Protein AF-A0AAP2UKA2-F1 (afdb_monomer)

Structure (mmCIF, N/CA/C/O backbone):
data_AF-A0AAP2UKA2-F1
#
_entry.id   AF-A0AAP2UKA2-F1
#
loop_
_atom_site.group_PDB
_atom_site.id
_atom_site.type_symbol
_atom_site.label_atom_id
_atom_site.label_alt_id
_atom_site.label_comp_id
_atom_site.label_asym_id
_atom_site.label_entity_id
_atom_site.label_seq_id
_atom_site.pdbx_PDB_ins_code
_atom_site.Cartn_x
_atom_site.Cartn_y
_atom_site.Cartn_z
_atom_site.occupancy
_atom_site.B_iso_or_equiv
_atom_site.auth_seq_id
_atom_site.auth_comp_id
_atom_site.auth_asym_id
_atom_site.auth_atom_id
_atom_site.pdbx_PDB_model_num
ATOM 1 N N . MET A 1 1 ? -12.004 6.095 23.814 1.00 49.28 1 MET A N 1
ATOM 2 C CA . MET A 1 1 ? -10.571 6.409 23.937 1.00 49.28 1 MET A CA 1
ATOM 3 C C . MET A 1 1 ? -10.307 7.521 22.943 1.00 49.28 1 MET A C 1
ATOM 5 O O . MET A 1 1 ? -11.013 7.551 21.939 1.00 49.28 1 MET A O 1
ATOM 9 N N . GLY A 1 2 ? -9.492 8.499 23.323 1.00 71.62 2 GLY A N 1
ATOM 10 C CA . GLY A 1 2 ? -9.291 9.741 22.571 1.00 71.62 2 GLY A CA 1
ATOM 11 C C . GLY A 1 2 ? -7.861 9.815 22.059 1.00 71.62 2 GLY A C 1
ATOM 12 O O . GLY A 1 2 ? -7.006 9.072 22.543 1.00 71.62 2 GLY A O 1
ATOM 13 N N . LEU A 1 3 ? -7.634 10.695 21.088 1.00 85.88 3 LEU A N 1
ATOM 14 C CA . LEU A 1 3 ? -6.323 10.900 20.476 1.00 85.88 3 LEU A CA 1
ATOM 15 C C . LEU A 1 3 ? -5.248 11.197 21.531 1.00 85.88 3 LEU A C 1
ATOM 17 O O . LEU A 1 3 ? -5.533 11.842 22.547 1.00 85.88 3 LEU A O 1
ATOM 21 N N . ASN A 1 4 ? -4.008 10.757 21.289 1.00 88.31 4 ASN A N 1
ATOM 22 C CA . ASN A 1 4 ? -2.883 11.212 22.109 1.00 88.31 4 ASN A CA 1
ATOM 23 C C . ASN A 1 4 ? -2.710 12.744 21.979 1.00 88.31 4 ASN A C 1
ATOM 25 O O . ASN A 1 4 ? -3.239 13.374 21.060 1.00 88.31 4 ASN A O 1
ATOM 29 N N . GLN A 1 5 ? -2.009 13.361 22.934 1.00 90.81 5 GLN A N 1
ATOM 30 C CA . GLN A 1 5 ? -1.923 14.821 22.983 1.00 90.81 5 GLN A CA 1
ATOM 31 C C . GLN A 1 5 ? -1.209 15.412 21.759 1.00 90.81 5 GLN A C 1
ATOM 33 O O . GLN A 1 5 ? -1.690 16.396 21.212 1.00 90.81 5 GLN A O 1
ATOM 38 N N . GLU A 1 6 ? -0.124 14.792 21.297 1.00 92.94 6 GLU A N 1
ATOM 39 C CA . GLU A 1 6 ? 0.662 15.288 20.159 1.00 92.94 6 GLU A CA 1
ATOM 40 C C . GLU A 1 6 ? -0.140 15.257 18.847 1.00 92.94 6 GLU A C 1
ATOM 42 O O . GLU A 1 6 ? -0.265 16.280 18.178 1.00 92.94 6 GLU A O 1
ATOM 47 N N . SER A 1 7 ? -0.797 14.136 18.529 1.00 93.19 7 SER A N 1
ATOM 48 C CA . SER A 1 7 ? -1.669 14.030 17.352 1.00 93.19 7 SER A CA 1
ATOM 49 C C . SER A 1 7 ? -2.884 14.938 17.438 1.00 93.19 7 SER A C 1
ATOM 51 O O . SER A 1 7 ? -3.323 15.488 16.430 1.00 93.19 7 SER A O 1
ATOM 53 N N . ARG A 1 8 ? -3.420 15.161 18.639 1.00 92.25 8 ARG A N 1
ATOM 54 C CA . ARG A 1 8 ? -4.484 16.144 18.830 1.00 92.25 8 ARG A CA 1
ATOM 55 C C . ARG A 1 8 ? -4.002 17.570 18.548 1.00 92.25 8 ARG A C 1
ATOM 57 O O . ARG A 1 8 ? -4.717 18.315 17.885 1.00 92.25 8 ARG A O 1
ATOM 64 N N . GLU A 1 9 ? -2.825 17.950 19.035 1.00 93.00 9 GLU A N 1
ATOM 65 C CA . GLU A 1 9 ? -2.248 19.280 18.812 1.00 93.00 9 GLU A CA 1
ATOM 66 C C . GLU A 1 9 ? -1.943 19.532 17.325 1.00 93.00 9 GLU A C 1
ATOM 68 O O . GLU A 1 9 ? -2.225 20.627 16.829 1.00 93.00 9 GLU A O 1
ATOM 73 N N . GLU A 1 10 ? -1.449 18.522 16.596 1.00 94.06 10 GLU A N 1
ATOM 74 C CA . GLU A 1 10 ? -1.266 18.585 15.137 1.00 94.06 10 GLU A CA 1
ATOM 75 C C . GLU A 1 10 ? -2.596 18.845 14.414 1.00 94.06 10 GLU A C 1
ATOM 77 O O . GLU A 1 10 ? -2.696 19.775 13.611 1.00 94.06 10 GLU A O 1
ATOM 82 N N . LEU A 1 11 ? -3.649 18.087 14.739 1.00 92.75 11 LEU A N 1
ATOM 83 C CA . LEU A 1 11 ? -4.967 18.287 14.130 1.00 92.75 11 LEU A CA 1
ATOM 84 C C . LEU A 1 11 ? -5.565 19.652 14.468 1.00 92.75 11 LEU A C 1
ATOM 86 O O . LEU A 1 11 ? -6.100 20.323 13.590 1.00 92.75 11 LEU A O 1
ATOM 90 N N . GLU A 1 12 ? -5.470 20.089 15.725 1.00 92.31 12 GLU A N 1
ATOM 91 C CA . GLU A 1 12 ? -5.945 21.412 16.142 1.00 92.31 12 GLU A CA 1
ATOM 92 C C . GLU A 1 12 ? -5.184 22.535 15.417 1.00 92.31 12 GLU A C 1
ATOM 94 O O . GLU A 1 12 ? -5.764 23.578 15.109 1.00 92.31 12 GLU A O 1
ATOM 99 N N . TYR A 1 13 ? -3.897 22.342 15.109 1.00 92.56 13 TYR A N 1
ATOM 100 C CA . TYR A 1 13 ? -3.147 23.256 14.254 1.00 92.56 13 TYR A CA 1
ATOM 101 C C . TYR A 1 13 ? -3.700 23.289 12.826 1.00 92.56 13 TYR A C 1
ATOM 103 O O . TYR A 1 13 ? -4.086 24.367 12.371 1.00 92.56 13 TYR A O 1
ATOM 111 N N . LEU A 1 14 ? -3.829 22.136 12.168 1.00 92.19 14 LEU A N 1
ATOM 112 C CA . LEU A 1 14 ? -4.355 22.047 10.802 1.00 92.19 14 LEU A CA 1
ATOM 113 C C . LEU A 1 14 ? -5.772 22.620 10.686 1.00 92.19 14 LEU A C 1
ATOM 115 O O . LEU A 1 14 ? -6.074 23.365 9.761 1.00 92.19 14 LEU A O 1
ATOM 119 N N . PHE A 1 15 ? -6.636 22.347 11.662 1.00 92.12 15 PHE A N 1
ATOM 120 C CA . PHE A 1 15 ? -8.017 22.825 11.649 1.00 92.12 15 PHE A CA 1
ATOM 121 C C . PHE A 1 15 ? -8.092 24.348 11.777 1.00 92.12 15 PHE A C 1
ATOM 123 O O . PHE A 1 15 ? -8.944 24.969 11.144 1.00 92.12 15 PHE A O 1
ATOM 130 N N . ARG A 1 16 ? -7.189 24.966 12.552 1.00 92.44 16 ARG A N 1
ATOM 131 C CA . ARG A 1 16 ? -7.070 26.432 12.600 1.00 92.44 16 ARG A CA 1
ATOM 132 C C . ARG A 1 16 ? -6.600 27.002 11.267 1.00 92.44 16 ARG A C 1
ATOM 134 O O . ARG A 1 16 ? -7.162 28.000 10.831 1.00 92.44 16 ARG A O 1
ATOM 141 N N . GLU A 1 17 ? -5.606 26.381 10.634 1.00 91.75 17 GLU A N 1
ATOM 142 C CA . GLU A 1 17 ? -5.106 26.797 9.315 1.00 91.75 17 GLU A CA 1
ATOM 143 C C . GLU A 1 17 ? -6.191 26.682 8.232 1.00 91.75 17 GLU A C 1
ATOM 145 O O . GLU A 1 17 ? -6.280 27.528 7.346 1.00 91.75 17 GLU A O 1
ATOM 150 N N . TRP A 1 18 ? -7.057 25.669 8.319 1.00 91.44 18 TRP A N 1
ATOM 151 C CA . TRP A 1 18 ? -8.164 25.458 7.379 1.00 91.44 18 TRP A CA 1
ATOM 152 C C . TRP A 1 18 ? -9.453 26.204 7.745 1.00 91.44 18 TRP A C 1
ATOM 154 O O . TRP A 1 18 ? -10.468 26.007 7.079 1.00 91.44 18 TRP A O 1
ATOM 164 N N . GLU A 1 19 ? -9.441 27.025 8.802 1.00 90.69 19 GLU A N 1
ATOM 165 C CA . GLU A 1 19 ? -10.627 27.714 9.339 1.00 90.69 19 GLU A CA 1
ATOM 166 C C . GLU A 1 19 ? -11.815 26.755 9.588 1.00 90.69 19 GLU A C 1
ATOM 168 O O . GLU A 1 19 ? -12.985 27.103 9.418 1.00 90.69 19 GLU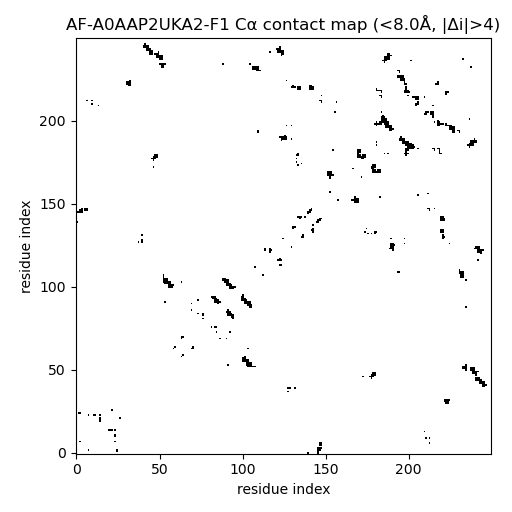 A O 1
ATOM 173 N N . MET A 1 20 ? -11.515 25.515 9.983 1.00 88.19 20 MET A N 1
ATOM 174 C CA . MET A 1 20 ? -12.499 24.454 10.146 1.00 88.19 20 MET A CA 1
ATOM 175 C C . MET A 1 20 ? -12.989 24.369 11.594 1.00 88.19 20 MET A C 1
ATOM 177 O O . MET A 1 20 ? -12.268 23.962 12.503 1.00 88.19 20 MET A O 1
ATOM 181 N N . GLU A 1 21 ? -14.266 24.683 11.805 1.00 83.75 21 GLU A N 1
ATOM 182 C CA . GLU A 1 21 ? -14.941 24.559 13.102 1.00 83.75 21 GLU A CA 1
ATOM 183 C C . GLU A 1 21 ? -15.536 23.151 13.289 1.00 83.75 21 GLU A C 1
ATOM 185 O O . GLU A 1 21 ? -16.754 22.967 13.335 1.00 83.75 21 GLU A O 1
ATOM 190 N N . ARG A 1 22 ? -14.675 22.131 13.362 1.00 83.56 22 ARG A N 1
ATOM 191 C CA . ARG A 1 22 ? -15.076 20.728 13.566 1.00 83.56 22 ARG A CA 1
ATOM 192 C C . ARG A 1 22 ? -14.282 20.084 14.699 1.00 83.56 22 ARG A C 1
ATOM 194 O O . ARG A 1 22 ? -13.151 20.474 14.962 1.00 83.56 22 ARG A O 1
ATOM 201 N N . ASP A 1 23 ? -14.870 19.093 15.365 1.00 86.44 23 ASP A N 1
ATOM 202 C CA . ASP A 1 23 ? -14.165 18.269 16.350 1.00 86.44 23 ASP A CA 1
ATOM 203 C C . ASP A 1 23 ? -13.195 17.301 15.639 1.00 86.44 23 ASP A C 1
ATOM 205 O O . ASP A 1 23 ? -13.647 16.493 14.817 1.00 86.44 23 ASP A O 1
ATOM 209 N N . PRO A 1 24 ? -11.878 17.338 15.931 1.00 86.06 24 PRO A N 1
ATOM 210 C CA . PRO A 1 24 ? -10.920 16.402 15.351 1.00 86.06 24 PRO A CA 1
ATOM 211 C C . PRO A 1 24 ? -11.311 14.935 15.549 1.00 86.06 24 PRO A C 1
ATOM 213 O O . PRO A 1 24 ? -11.174 14.133 14.627 1.00 86.06 24 PRO A O 1
ATOM 216 N N . GLU A 1 25 ? -11.870 14.573 16.707 1.00 87.00 25 GLU A N 1
ATOM 217 C CA . GLU A 1 25 ? -12.281 13.189 16.968 1.00 87.00 25 GLU A CA 1
ATOM 218 C C . GLU A 1 25 ? -13.469 12.746 16.099 1.00 87.00 25 GLU A C 1
ATOM 220 O O . GLU A 1 25 ? -13.596 11.560 15.778 1.00 87.00 25 GLU A O 1
ATOM 225 N N . GLU A 1 26 ? -14.344 13.675 15.702 1.00 88.94 26 GLU A N 1
ATOM 226 C CA . GLU A 1 26 ? -15.450 13.396 14.784 1.00 88.94 26 GLU A CA 1
ATOM 227 C C . GLU A 1 26 ? -14.927 13.085 13.380 1.00 88.94 26 GLU A C 1
ATOM 229 O O . GLU A 1 26 ? -15.326 12.073 12.804 1.00 88.94 26 GLU A O 1
ATOM 234 N N . MET A 1 27 ? -13.982 13.885 12.873 1.00 89.56 27 MET A N 1
ATOM 235 C CA . MET A 1 27 ? -13.342 13.636 11.577 1.00 89.56 27 MET A CA 1
ATOM 236 C C . MET A 1 27 ? -12.662 12.263 11.547 1.00 89.56 27 MET A C 1
ATOM 238 O O . MET A 1 27 ? -12.891 11.482 10.627 1.00 89.56 27 MET A O 1
ATOM 242 N N . ILE A 1 28 ? -11.880 11.927 12.579 1.00 92.25 28 ILE A N 1
ATOM 243 C CA . ILE A 1 28 ? -11.224 10.615 12.647 1.00 92.25 28 ILE A CA 1
ATOM 244 C C . ILE A 1 28 ? -12.261 9.496 12.667 1.00 92.25 28 ILE A C 1
ATOM 246 O O . ILE A 1 28 ? -12.151 8.540 11.905 1.00 92.25 28 ILE A O 1
ATOM 250 N N . ARG A 1 29 ? -13.325 9.623 13.465 1.00 91.50 29 ARG A N 1
ATOM 251 C CA . ARG A 1 29 ? -14.401 8.624 13.504 1.00 91.50 29 ARG A CA 1
ATOM 252 C C . ARG A 1 29 ? -15.083 8.438 12.147 1.00 91.50 29 ARG A C 1
ATOM 254 O O . ARG A 1 29 ? -15.459 7.315 11.818 1.00 91.50 29 ARG A O 1
ATOM 261 N N . GLU A 1 30 ? -15.260 9.506 11.373 1.00 92.44 30 GLU A N 1
ATOM 262 C CA . GLU A 1 30 ? -15.813 9.436 10.018 1.00 92.44 30 GLU A CA 1
ATOM 263 C C . GLU A 1 30 ? -14.883 8.705 9.042 1.00 92.44 30 GLU A C 1
ATOM 265 O O . GLU A 1 30 ? -15.388 8.033 8.142 1.00 92.44 30 GLU A O 1
ATOM 270 N N . SER A 1 31 ? -13.567 8.756 9.243 1.00 92.88 31 SER A N 1
ATOM 271 C CA . SER A 1 31 ? -12.585 8.029 8.426 1.00 92.88 31 SER A CA 1
ATOM 272 C C . SER A 1 31 ? -12.399 6.566 8.845 1.00 92.88 31 SER A C 1
ATOM 274 O O . SER A 1 31 ? -11.891 5.768 8.061 1.00 92.88 31 SER A O 1
ATOM 276 N N . MET A 1 32 ? -12.817 6.181 10.056 1.00 95.44 32 MET A N 1
ATOM 277 C CA . MET A 1 32 ? -12.630 4.825 10.588 1.00 95.44 32 MET A CA 1
ATOM 278 C C . MET A 1 32 ? -13.831 3.903 10.341 1.00 95.44 32 MET A C 1
ATOM 280 O O . MET A 1 32 ? -14.999 4.292 10.429 1.00 95.44 32 MET A O 1
ATOM 284 N N . ALA A 1 33 ? -13.555 2.636 10.046 1.00 94.69 33 ALA A N 1
ATOM 285 C CA . ALA A 1 33 ? -14.558 1.595 9.925 1.00 94.69 33 ALA A CA 1
ATOM 286 C C . ALA A 1 33 ? -15.270 1.370 11.274 1.00 94.69 33 ALA A C 1
ATOM 288 O O . ALA A 1 33 ? -14.652 1.460 12.339 1.00 94.69 33 ALA A O 1
ATOM 289 N N . PRO A 1 34 ? -16.577 1.050 11.268 1.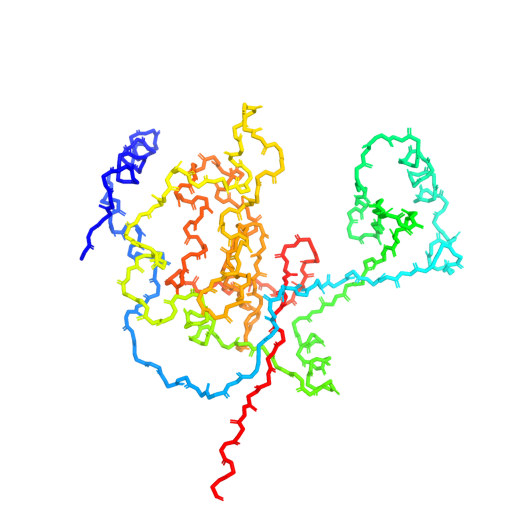00 93.06 34 PRO A N 1
ATOM 290 C CA . PRO A 1 34 ? -17.309 0.823 12.502 1.00 93.06 34 PRO A CA 1
ATOM 291 C C . PRO A 1 34 ? -16.774 -0.403 13.246 1.00 93.06 34 PRO A C 1
ATOM 293 O O . PRO A 1 34 ? -16.319 -1.387 12.650 1.00 93.06 34 PRO A O 1
ATOM 296 N N . VAL A 1 35 ? -16.906 -0.362 14.573 1.00 92.12 35 VAL A N 1
ATOM 297 C CA . VAL A 1 35 ? -16.633 -1.514 15.435 1.00 92.12 35 VAL A CA 1
ATOM 298 C C . VAL A 1 35 ? -17.540 -2.669 15.022 1.00 92.12 35 VAL A C 1
ATOM 300 O O . VAL A 1 35 ? -18.763 -2.534 14.996 1.00 92.12 35 VAL A O 1
ATOM 303 N N . ARG A 1 36 ? -16.932 -3.822 14.752 1.00 93.38 36 ARG A N 1
ATOM 304 C CA . ARG A 1 36 ? -17.619 -5.041 14.323 1.00 93.38 36 ARG A CA 1
ATOM 305 C C . ARG A 1 36 ? -16.946 -6.278 14.906 1.00 93.38 36 ARG A C 1
ATOM 307 O O . ARG A 1 36 ? -15.844 -6.200 15.443 1.00 93.38 36 ARG A O 1
ATOM 314 N N . GLN A 1 37 ? -17.639 -7.407 14.829 1.00 95.06 37 GLN A N 1
ATOM 315 C CA . GLN A 1 37 ? -17.068 -8.722 15.099 1.00 95.06 37 GLN A CA 1
ATOM 316 C C . GLN A 1 37 ? -16.919 -9.455 13.770 1.00 95.06 37 GLN A C 1
ATOM 318 O O . GLN A 1 37 ? -17.860 -9.464 12.980 1.00 95.06 37 GLN A O 1
ATOM 323 N N . ALA A 1 38 ? -15.763 -10.072 13.554 1.00 94.50 38 ALA A N 1
ATOM 324 C CA . ALA A 1 38 ? -15.475 -10.894 12.388 1.00 94.50 38 ALA A CA 1
ATOM 325 C C . ALA A 1 38 ? -14.830 -12.206 12.847 1.00 94.50 38 ALA A C 1
ATOM 327 O O . ALA A 1 38 ? -14.095 -12.229 13.838 1.00 94.50 38 ALA A O 1
ATOM 328 N N . ALA A 1 39 ? -15.126 -13.300 12.149 1.00 95.81 39 ALA A N 1
ATOM 329 C CA . ALA A 1 39 ? -14.454 -14.575 12.358 1.00 95.81 39 ALA A CA 1
ATOM 330 C C . ALA A 1 39 ? -13.265 -14.654 11.399 1.00 95.81 39 ALA A C 1
ATOM 332 O O . ALA A 1 39 ? -13.459 -14.683 10.187 1.00 95.81 39 ALA A O 1
ATOM 333 N N . ILE A 1 40 ? -12.049 -14.686 11.943 1.00 96.31 40 ILE A N 1
ATOM 334 C CA . ILE A 1 40 ? -10.824 -14.800 11.150 1.00 96.31 40 ILE A CA 1
ATOM 335 C C . ILE A 1 40 ? -10.351 -16.251 11.199 1.00 96.31 40 ILE A C 1
ATOM 337 O O . ILE A 1 40 ? -10.043 -16.774 12.271 1.00 96.31 40 ILE A O 1
ATOM 341 N N . GLY A 1 41 ? -10.354 -16.916 10.044 1.00 95.06 41 GLY A N 1
ATOM 342 C CA . GLY A 1 41 ? -9.878 -18.292 9.910 1.00 95.06 41 GLY A CA 1
ATOM 343 C C . GLY A 1 41 ? -8.347 -18.388 9.908 1.00 95.06 41 GLY A C 1
ATOM 344 O O . GLY A 1 41 ? -7.664 -17.386 9.689 1.00 95.06 41 GLY A O 1
ATOM 345 N N . PRO A 1 42 ? -7.780 -19.586 10.130 1.00 95.31 42 PRO A N 1
ATOM 346 C CA . PRO A 1 42 ? -6.348 -19.802 9.973 1.00 95.31 42 PRO A CA 1
ATOM 347 C C . PRO A 1 42 ? -5.928 -19.615 8.507 1.00 95.31 42 PRO A C 1
ATOM 349 O O . PRO A 1 42 ? -6.600 -20.075 7.583 1.00 95.31 42 PRO A O 1
ATOM 352 N N . MET A 1 43 ? -4.792 -18.956 8.287 1.00 96.81 43 MET A N 1
ATOM 353 C CA . MET A 1 43 ? -4.267 -18.687 6.949 1.00 96.81 43 MET A CA 1
ATOM 354 C C . MET A 1 43 ? -2.740 -18.587 6.953 1.00 96.81 43 MET A C 1
ATOM 356 O O . MET A 1 43 ? -2.132 -18.254 7.970 1.00 96.81 43 MET A O 1
ATOM 360 N N . LEU A 1 44 ? -2.130 -18.862 5.802 1.00 98.00 44 LEU A N 1
ATOM 361 C CA . LEU A 1 44 ? -0.750 -18.479 5.505 1.00 98.00 44 LEU A CA 1
ATOM 362 C C . LEU A 1 44 ? -0.764 -17.140 4.771 1.00 98.00 44 LEU A C 1
ATOM 364 O O . LEU A 1 44 ? -1.629 -16.918 3.924 1.00 98.00 44 LEU A O 1
ATOM 368 N N . VAL A 1 45 ? 0.193 -16.270 5.087 1.00 98.38 45 VAL A N 1
ATOM 369 C CA . VAL A 1 45 ? 0.206 -14.874 4.635 1.00 98.38 45 VAL A CA 1
ATOM 370 C C . VAL A 1 45 ? 1.593 -14.512 4.117 1.00 98.38 45 VAL A C 1
ATOM 372 O O . VAL A 1 45 ? 2.592 -14.816 4.773 1.00 98.38 45 VAL A O 1
ATOM 375 N N . GLY A 1 46 ? 1.657 -13.866 2.950 1.00 98.12 46 GLY A N 1
ATOM 376 C CA . GLY A 1 46 ? 2.887 -13.253 2.446 1.00 98.12 46 GLY A CA 1
ATOM 377 C C . GLY A 1 46 ? 3.420 -12.211 3.431 1.00 98.12 46 GLY A C 1
ATOM 378 O O . GLY A 1 46 ? 2.669 -11.352 3.896 1.00 98.12 46 GLY A O 1
ATOM 379 N N . ARG A 1 47 ? 4.705 -12.313 3.790 1.00 97.88 47 ARG A N 1
ATOM 380 C CA . ARG A 1 47 ? 5.328 -11.436 4.797 1.00 97.88 47 ARG A CA 1
ATOM 381 C C . ARG A 1 47 ? 5.490 -10.004 4.301 1.00 97.88 47 ARG A C 1
ATOM 383 O O . ARG A 1 47 ? 5.217 -9.072 5.050 1.00 97.88 47 ARG A O 1
ATOM 390 N N . GLU A 1 48 ? 5.873 -9.869 3.043 1.00 96.94 48 GLU A N 1
ATOM 391 C CA . GLU A 1 48 ? 6.077 -8.609 2.334 1.00 96.94 48 GLU A CA 1
ATOM 392 C C . GLU A 1 48 ? 4.986 -8.434 1.274 1.00 96.94 48 GLU A C 1
ATOM 394 O O . GLU A 1 48 ? 4.245 -9.378 0.967 1.00 96.94 48 GLU A O 1
ATOM 399 N N . LEU A 1 49 ? 4.863 -7.212 0.765 1.00 96.50 49 LEU A N 1
ATOM 400 C CA . LEU A 1 49 ? 3.977 -6.903 -0.347 1.00 96.50 49 LEU A CA 1
ATOM 401 C C . LEU A 1 49 ? 4.570 -7.345 -1.678 1.00 96.50 49 LEU A C 1
ATOM 403 O O . LEU A 1 49 ? 5.779 -7.316 -1.881 1.00 96.50 49 LEU A O 1
ATOM 407 N N . GLU A 1 50 ? 3.685 -7.734 -2.587 1.00 96.94 50 GLU A N 1
ATOM 408 C CA . GLU A 1 50 ? 4.025 -8.066 -3.962 1.00 96.94 50 GLU A CA 1
ATOM 409 C C . GLU A 1 50 ? 3.624 -6.908 -4.881 1.00 96.94 50 GLU A C 1
ATOM 411 O O . GLU A 1 50 ? 2.524 -6.350 -4.768 1.00 96.94 50 GLU A O 1
ATOM 416 N N . GLU A 1 51 ? 4.518 -6.567 -5.808 1.00 95.62 51 GLU A N 1
ATOM 417 C CA . GLU A 1 51 ? 4.273 -5.545 -6.824 1.00 95.62 51 GLU A CA 1
ATOM 418 C C . GLU A 1 51 ? 3.268 -6.022 -7.881 1.00 95.62 51 GLU A C 1
ATOM 420 O O . GLU A 1 51 ? 3.217 -7.197 -8.260 1.00 95.62 51 GLU A O 1
ATOM 425 N N . ILE A 1 52 ? 2.495 -5.072 -8.405 1.00 94.69 52 ILE A N 1
ATOM 426 C CA . ILE A 1 52 ? 1.544 -5.274 -9.501 1.00 94.69 52 ILE A CA 1
ATOM 427 C C . ILE A 1 52 ? 2.080 -4.572 -10.755 1.00 94.69 52 ILE A C 1
ATOM 429 O O . ILE A 1 52 ? 2.822 -3.598 -10.667 1.00 94.69 52 ILE A O 1
ATOM 433 N N . ASN A 1 53 ? 1.704 -5.062 -11.939 1.00 94.56 53 ASN A N 1
ATOM 434 C CA . ASN A 1 53 ? 2.020 -4.504 -13.265 1.00 94.56 53 ASN A CA 1
ATOM 435 C C . ASN A 1 53 ? 3.496 -4.503 -13.683 1.00 94.56 53 ASN A C 1
ATOM 437 O O . ASN A 1 53 ? 3.769 -4.468 -14.879 1.00 94.56 53 ASN A O 1
ATOM 441 N N . TRP A 1 54 ? 4.454 -4.595 -12.766 1.00 95.12 54 TRP A N 1
ATOM 442 C CA . TRP A 1 54 ? 5.875 -4.608 -13.099 1.00 95.12 54 TRP A CA 1
ATOM 443 C C . TRP A 1 54 ? 6.373 -6.030 -13.378 1.00 95.12 54 TRP A C 1
ATOM 445 O O . TRP A 1 54 ? 6.492 -6.863 -12.485 1.00 95.12 54 TRP A O 1
ATOM 455 N N . GLU A 1 55 ? 6.680 -6.327 -14.643 1.00 94.56 55 GLU A N 1
ATOM 456 C CA . GLU A 1 55 ? 7.254 -7.612 -15.055 1.00 94.56 55 GLU A CA 1
ATOM 457 C C . GLU A 1 55 ? 8.775 -7.504 -15.202 1.00 94.56 55 GLU A C 1
ATOM 459 O O . GLU A 1 55 ? 9.239 -6.773 -16.082 1.00 94.56 55 GLU A O 1
ATOM 464 N N . PRO A 1 56 ? 9.568 -8.271 -14.432 1.00 94.44 56 PRO A N 1
ATOM 465 C CA . PRO A 1 56 ? 11.011 -8.349 -14.617 1.00 94.44 56 PRO A CA 1
ATOM 4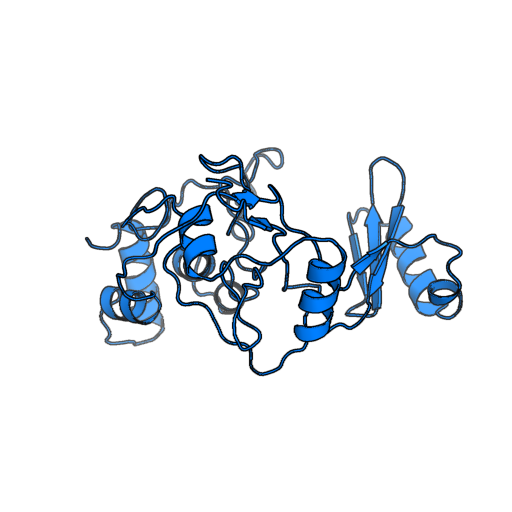66 C C . PRO A 1 56 ? 11.376 -8.943 -15.982 1.00 94.44 56 PRO A C 1
ATOM 468 O O . PRO A 1 56 ? 10.983 -10.062 -16.316 1.00 94.44 56 PRO A O 1
ATOM 471 N N . VAL A 1 57 ? 12.204 -8.236 -16.749 1.00 95.25 57 VAL A N 1
ATOM 472 C CA . VAL A 1 57 ? 12.655 -8.656 -18.083 1.00 95.25 57 VAL A CA 1
ATOM 473 C C . VAL A 1 57 ? 14.173 -8.586 -18.225 1.00 95.25 57 VAL A C 1
ATOM 475 O O . VAL A 1 57 ? 14.888 -8.005 -17.406 1.00 95.25 57 VAL A O 1
ATOM 478 N N . LYS A 1 58 ? 14.693 -9.196 -19.293 1.00 92.25 58 LYS A N 1
ATOM 479 C CA . LYS A 1 58 ? 16.108 -9.092 -19.669 1.00 92.25 58 LYS A CA 1
ATOM 480 C C . LYS A 1 58 ? 16.337 -7.888 -20.579 1.00 92.25 58 LYS A C 1
ATOM 482 O O . LYS A 1 58 ? 15.442 -7.471 -21.302 1.00 92.25 58 LYS A O 1
ATOM 487 N N . MET A 1 59 ? 17.569 -7.381 -20.604 1.00 87.06 59 MET A N 1
ATOM 488 C CA . MET A 1 59 ? 17.957 -6.229 -21.433 1.00 87.06 59 MET A CA 1
ATOM 489 C C . MET A 1 59 ? 17.741 -6.445 -22.943 1.00 87.06 59 MET A C 1
ATOM 491 O O . MET A 1 59 ? 17.580 -5.482 -23.687 1.00 87.06 59 MET A O 1
ATOM 495 N N . ASP A 1 60 ? 17.754 -7.695 -23.409 1.00 89.56 60 ASP A N 1
ATOM 496 C CA . ASP A 1 60 ? 17.504 -8.069 -24.802 1.00 89.56 60 ASP A CA 1
ATOM 497 C C . ASP A 1 60 ? 16.027 -8.387 -25.099 1.00 89.56 60 ASP A C 1
ATOM 499 O O . ASP A 1 60 ? 15.723 -8.857 -26.198 1.00 89.56 60 ASP A O 1
ATOM 503 N N . ASP A 1 61 ? 15.106 -8.125 -24.159 1.00 94.06 61 ASP A N 1
ATOM 504 C CA . ASP A 1 61 ? 13.672 -8.318 -24.380 1.00 94.06 61 ASP A CA 1
ATOM 505 C C . ASP A 1 61 ? 13.212 -7.484 -25.591 1.00 94.06 61 ASP A C 1
ATOM 507 O O . ASP A 1 61 ? 13.422 -6.263 -25.624 1.00 94.06 61 ASP A O 1
ATOM 511 N N . PRO A 1 62 ? 12.569 -8.109 -26.598 1.00 93.69 62 PRO A N 1
ATOM 512 C CA . PRO A 1 62 ? 12.116 -7.412 -27.792 1.00 93.69 62 PRO A CA 1
ATOM 513 C C . PRO A 1 62 ? 11.263 -6.177 -27.488 1.00 93.69 62 PRO A C 1
ATOM 515 O O . PRO A 1 62 ? 11.404 -5.176 -28.190 1.00 93.69 62 PRO A O 1
ATOM 518 N N . ARG A 1 63 ? 10.445 -6.216 -26.426 1.00 94.06 63 ARG A N 1
ATOM 519 C CA . ARG A 1 63 ? 9.587 -5.103 -25.995 1.00 94.06 63 ARG A CA 1
ATOM 520 C C . ARG A 1 63 ? 10.392 -3.889 -25.539 1.00 94.06 63 ARG A C 1
ATOM 522 O O . ARG A 1 63 ? 9.927 -2.783 -25.740 1.00 94.06 63 ARG A O 1
ATOM 529 N N . LEU A 1 64 ? 11.607 -4.057 -25.013 1.00 91.62 64 LEU A N 1
ATOM 530 C CA . LEU A 1 64 ? 12.507 -2.931 -24.728 1.00 91.62 64 LEU A CA 1
ATOM 531 C C . LEU A 1 64 ? 13.203 -2.436 -25.996 1.00 91.62 64 LEU A C 1
ATOM 533 O O . LEU A 1 64 ? 13.330 -1.236 -26.224 1.00 91.62 64 LEU A O 1
ATOM 537 N N . THR A 1 65 ? 13.666 -3.361 -26.844 1.00 87.88 65 THR A N 1
ATOM 538 C CA . THR A 1 65 ? 14.485 -3.008 -28.019 1.00 87.88 65 THR A CA 1
ATOM 539 C C . THR A 1 65 ? 13.741 -2.190 -29.076 1.00 87.88 65 THR A C 1
ATOM 541 O O . THR A 1 65 ? 14.379 -1.487 -29.862 1.00 87.88 65 THR A O 1
ATOM 544 N N . VAL A 1 66 ? 12.405 -2.246 -29.085 1.00 93.50 66 VAL A N 1
ATOM 545 C CA . VAL A 1 66 ? 11.554 -1.424 -29.961 1.00 93.50 66 VAL A CA 1
ATOM 546 C C . VAL A 1 66 ? 11.385 0.023 -29.477 1.00 93.50 66 VAL A C 1
ATOM 548 O O . VAL A 1 66 ? 10.862 0.833 -30.241 1.00 93.50 66 VAL A O 1
ATOM 551 N N . HIS A 1 67 ? 11.887 0.370 -28.282 1.00 93.50 67 HIS A N 1
ATOM 552 C CA . HIS A 1 67 ? 11.869 1.720 -27.699 1.00 93.50 67 HIS A CA 1
ATOM 553 C C . HIS A 1 67 ? 13.295 2.285 -27.504 1.00 93.50 67 HIS A C 1
ATOM 555 O O . HIS A 1 67 ? 13.860 2.237 -26.407 1.00 93.50 67 HIS A O 1
ATOM 561 N N . PRO A 1 68 ? 13.932 2.831 -28.564 1.00 92.00 68 PRO A N 1
ATOM 562 C CA . PRO A 1 68 ? 15.276 3.411 -28.474 1.00 92.00 68 PRO A CA 1
ATOM 563 C C . PRO A 1 68 ? 15.391 4.596 -27.506 1.00 92.00 68 PRO A C 1
ATOM 565 O O . PRO A 1 68 ? 16.480 4.877 -27.007 1.00 92.00 68 PRO A O 1
ATOM 568 N N . ASP A 1 69 ? 14.290 5.303 -27.273 1.00 94.69 69 ASP A N 1
ATOM 569 C CA . ASP A 1 69 ? 14.153 6.387 -26.307 1.00 94.69 69 ASP A CA 1
ATOM 570 C C . ASP A 1 69 ? 14.308 5.885 -24.867 1.00 94.69 69 ASP A C 1
ATOM 572 O O . ASP A 1 69 ? 15.132 6.433 -24.135 1.00 94.69 69 ASP A O 1
ATOM 576 N N . TRP A 1 70 ? 13.653 4.781 -24.490 1.00 94.38 70 TRP A N 1
ATOM 577 C CA . TRP A 1 70 ? 13.822 4.176 -23.160 1.00 94.38 70 TRP A CA 1
ATOM 578 C C . TRP A 1 70 ? 15.266 3.725 -22.932 1.00 94.38 70 TRP A C 1
ATOM 580 O O . TRP A 1 70 ? 15.870 4.007 -21.900 1.00 94.38 70 TRP A O 1
ATOM 590 N N . LEU A 1 71 ? 15.870 3.087 -23.941 1.00 92.06 71 LEU A N 1
ATOM 591 C CA . LEU A 1 71 ? 17.265 2.638 -23.880 1.00 92.06 71 LEU A CA 1
ATOM 592 C C . LEU A 1 71 ? 18.266 3.792 -23.746 1.00 92.06 71 LEU A C 1
ATOM 594 O O . LEU A 1 71 ? 19.376 3.591 -23.241 1.00 92.06 71 LEU A O 1
ATOM 598 N N . LYS A 1 72 ? 17.912 4.983 -24.236 1.00 93.81 72 LYS A N 1
ATOM 599 C CA . LYS A 1 72 ? 18.720 6.186 -24.051 1.00 93.81 72 LYS A CA 1
ATOM 600 C C . LYS A 1 72 ? 18.642 6.658 -22.599 1.00 93.81 72 LYS A C 1
ATOM 602 O O . LYS A 1 72 ? 19.693 6.815 -21.988 1.00 93.81 72 LYS A O 1
ATOM 607 N N . GLU A 1 73 ? 17.440 6.791 -22.044 1.00 94.56 73 GLU A N 1
ATOM 608 C CA . GLU A 1 73 ? 17.235 7.170 -20.636 1.00 94.56 73 GLU A CA 1
ATOM 609 C C . GLU A 1 73 ? 17.931 6.183 -19.682 1.00 94.56 73 GLU A C 1
ATOM 611 O O . GLU A 1 73 ? 18.657 6.587 -18.779 1.00 94.56 73 GLU A O 1
ATOM 616 N N . PHE A 1 74 ? 17.827 4.874 -19.940 1.00 94.00 74 PHE A N 1
ATOM 617 C CA . PHE A 1 74 ? 18.514 3.845 -19.146 1.00 94.00 74 PHE A CA 1
ATOM 618 C C . PHE A 1 74 ? 20.035 3.961 -19.206 1.00 94.00 74 PHE A C 1
ATOM 620 O O . PHE A 1 74 ? 20.728 3.678 -18.229 1.00 94.00 74 PHE A O 1
ATOM 627 N N . ARG A 1 75 ? 20.577 4.378 -20.354 1.00 92.25 75 ARG A N 1
ATOM 628 C CA . ARG A 1 75 ? 22.010 4.628 -20.491 1.00 92.25 75 ARG A CA 1
ATOM 629 C C . ARG A 1 75 ? 22.426 5.840 -19.676 1.00 92.25 75 ARG A C 1
ATOM 631 O O . ARG A 1 75 ? 23.453 5.761 -19.014 1.00 92.25 75 ARG A O 1
ATOM 638 N N . ASP A 1 76 ? 21.656 6.919 -19.730 1.00 93.62 76 ASP A N 1
ATOM 639 C CA . ASP A 1 76 ? 21.939 8.140 -18.978 1.00 93.62 76 ASP A CA 1
ATOM 640 C C . ASP A 1 76 ? 21.845 7.868 -17.461 1.00 93.62 76 ASP A C 1
ATOM 642 O O . ASP A 1 76 ? 22.761 8.224 -16.720 1.00 93.62 76 ASP A O 1
ATOM 646 N N . PHE A 1 77 ? 20.838 7.102 -17.022 1.00 93.50 77 PHE A N 1
ATOM 647 C CA . PHE A 1 77 ? 20.721 6.577 -15.655 1.00 93.50 77 PHE A CA 1
ATOM 648 C C . PHE A 1 77 ? 21.915 5.712 -15.231 1.00 93.50 77 PHE A C 1
ATOM 650 O O . PHE A 1 77 ? 22.404 5.831 -14.111 1.00 93.50 77 PHE A O 1
ATOM 657 N N . ALA A 1 78 ? 22.444 4.855 -16.110 1.00 90.19 78 ALA A N 1
ATOM 658 C CA . ALA A 1 78 ? 23.576 3.997 -15.755 1.00 90.19 78 ALA A CA 1
ATOM 659 C C . ALA A 1 78 ? 24.827 4.797 -15.332 1.00 90.19 78 ALA A C 1
ATOM 661 O O . ALA A 1 78 ? 25.648 4.270 -14.576 1.00 90.19 78 ALA A O 1
ATOM 662 N N . TRP A 1 79 ? 24.948 6.050 -15.790 1.00 91.25 79 TRP A N 1
ATOM 663 C CA . TRP A 1 79 ? 26.011 6.992 -15.426 1.00 91.25 79 TRP A CA 1
ATOM 664 C C . TRP A 1 79 ? 25.666 7.916 -14.249 1.00 91.25 79 TRP A C 1
ATOM 666 O O . TRP A 1 79 ? 26.525 8.708 -13.859 1.00 91.25 79 TRP A O 1
ATOM 676 N N . SER A 1 80 ? 24.452 7.853 -13.698 1.00 92.44 80 SER A N 1
ATOM 677 C CA . SER A 1 80 ? 24.060 8.627 -12.518 1.00 92.44 80 SER A CA 1
ATOM 678 C C . SER A 1 80 ? 24.278 7.843 -11.220 1.00 92.44 80 SER A C 1
ATOM 680 O O . SER A 1 80 ? 24.432 6.618 -11.225 1.00 92.44 80 SER A O 1
ATOM 682 N N . ASP A 1 81 ? 24.238 8.557 -10.095 1.00 90.31 81 ASP A N 1
ATOM 683 C CA . ASP A 1 81 ? 24.286 7.973 -8.748 1.00 90.31 81 ASP A CA 1
ATOM 684 C C . ASP A 1 81 ? 22.892 7.565 -8.227 1.00 90.31 81 ASP A C 1
ATOM 686 O O . ASP A 1 81 ? 22.746 7.157 -7.077 1.00 90.31 81 ASP A O 1
ATOM 690 N N . SER A 1 82 ? 21.850 7.662 -9.061 1.00 88.75 82 SER A N 1
ATOM 691 C CA . SER A 1 82 ? 20.483 7.282 -8.690 1.00 88.75 82 SER A CA 1
ATOM 692 C C . SER A 1 82 ? 20.355 5.766 -8.488 1.00 88.75 82 SER A C 1
ATOM 694 O O . SER A 1 82 ? 21.005 4.962 -9.170 1.00 88.75 82 SER A O 1
ATOM 696 N N . SER A 1 83 ? 19.482 5.372 -7.558 1.00 89.75 83 SER A N 1
ATOM 697 C CA . SER A 1 83 ? 19.155 3.971 -7.268 1.00 89.75 83 SER A CA 1
ATOM 698 C C . SER A 1 83 ? 18.155 3.382 -8.266 1.00 89.75 83 SER A C 1
ATOM 700 O O . SER A 1 83 ? 18.281 2.213 -8.627 1.00 89.75 83 SER A O 1
ATOM 702 N N . SER A 1 84 ? 17.212 4.182 -8.767 1.00 93.56 84 SER A N 1
ATOM 703 C CA . SER A 1 84 ? 16.200 3.757 -9.737 1.00 93.56 84 SER A CA 1
ATOM 704 C C . SER A 1 84 ? 15.815 4.867 -10.721 1.00 93.56 84 SER A C 1
ATOM 706 O O . SER A 1 84 ? 16.045 6.055 -10.481 1.00 93.56 84 SER A O 1
ATOM 708 N N . LEU A 1 85 ? 15.245 4.457 -11.853 1.00 94.19 85 LEU A N 1
ATOM 709 C CA . LEU A 1 85 ? 14.570 5.306 -12.829 1.00 94.19 85 LEU A CA 1
ATOM 710 C C . LEU A 1 85 ? 13.286 4.600 -13.278 1.00 94.19 85 LEU A C 1
ATOM 712 O O . LEU A 1 85 ? 13.341 3.508 -13.847 1.00 94.19 85 LEU A O 1
ATOM 716 N N . THR A 1 86 ? 12.149 5.264 -13.091 1.00 94.00 86 THR A N 1
ATOM 717 C CA . THR A 1 86 ? 10.838 4.796 -13.553 1.00 94.00 86 THR A CA 1
ATOM 718 C C . THR A 1 86 ? 10.356 5.674 -14.701 1.00 94.00 86 THR A C 1
ATOM 720 O O . THR A 1 86 ? 10.126 6.871 -14.533 1.00 94.00 86 THR A O 1
ATOM 723 N N . LEU A 1 87 ? 10.188 5.080 -15.881 1.00 93.38 87 LEU A N 1
ATOM 724 C CA . LEU A 1 87 ? 9.464 5.681 -16.996 1.00 93.38 87 LEU A CA 1
ATOM 725 C C . LEU A 1 87 ? 7.981 5.367 -16.796 1.00 93.38 87 LEU A C 1
ATOM 727 O O . LEU A 1 87 ? 7.589 4.197 -16.820 1.00 93.38 87 LEU A O 1
ATOM 731 N N . HIS A 1 88 ? 7.185 6.412 -16.572 1.00 91.50 88 HIS A N 1
ATOM 732 C CA . HIS A 1 88 ? 5.790 6.303 -16.145 1.00 91.50 88 HIS A CA 1
ATOM 733 C C . HIS A 1 88 ? 4.991 5.301 -16.994 1.00 91.50 88 HIS A C 1
ATOM 735 O O . HIS A 1 88 ? 4.926 5.434 -18.220 1.00 91.50 88 HIS A O 1
ATOM 741 N N . GLN A 1 89 ? 4.433 4.285 -16.322 1.00 90.44 89 GLN A N 1
ATOM 742 C CA . GLN A 1 89 ? 3.639 3.195 -16.910 1.00 90.44 89 GLN A CA 1
ATOM 743 C C . GLN A 1 89 ? 4.267 2.548 -18.157 1.00 90.44 89 GLN A C 1
ATOM 745 O O . GLN A 1 89 ? 3.573 2.110 -19.071 1.00 90.44 89 GLN A O 1
ATOM 750 N N . SER A 1 90 ? 5.599 2.517 -18.221 1.00 93.69 90 SER A N 1
ATOM 751 C CA . SER A 1 90 ? 6.342 2.070 -19.399 1.00 93.69 90 SER A CA 1
ATOM 752 C C . SER A 1 90 ? 7.394 1.033 -19.024 1.00 93.69 90 SER A C 1
ATOM 754 O O . SER A 1 90 ? 7.249 -0.154 -19.319 1.00 93.69 90 SER A O 1
ATOM 756 N N . ALA A 1 91 ? 8.457 1.466 -18.349 1.00 95.25 91 ALA A N 1
ATOM 757 C CA . ALA A 1 91 ? 9.558 0.600 -17.954 1.00 95.25 91 ALA A CA 1
ATOM 758 C C . ALA A 1 91 ? 10.307 1.187 -16.754 1.00 95.25 91 ALA A C 1
ATOM 760 O O . ALA A 1 91 ? 10.408 2.403 -16.611 1.00 95.25 91 ALA A O 1
ATOM 761 N N . ARG A 1 92 ? 10.869 0.326 -15.912 1.00 95.75 92 ARG A N 1
ATOM 762 C CA . ARG A 1 92 ? 11.633 0.703 -14.720 1.00 95.75 92 ARG A CA 1
ATOM 763 C C . ARG A 1 92 ? 13.007 0.055 -14.774 1.00 95.75 92 ARG A C 1
ATOM 765 O O . ARG A 1 92 ? 13.119 -1.100 -15.176 1.00 95.75 92 ARG A O 1
ATOM 772 N N . ILE A 1 93 ? 14.049 0.787 -14.398 1.00 95.38 93 ILE A N 1
ATOM 773 C CA . ILE A 1 93 ? 15.396 0.246 -14.212 1.00 95.38 93 ILE A CA 1
ATOM 774 C C . ILE A 1 93 ? 15.887 0.574 -12.808 1.00 95.38 93 ILE A C 1
ATOM 776 O O . ILE A 1 93 ? 15.801 1.711 -12.352 1.00 95.38 93 ILE A O 1
ATOM 780 N N . GLU A 1 94 ? 16.418 -0.433 -12.129 1.00 94.62 94 GLU A N 1
ATOM 781 C CA . GLU A 1 94 ? 16.879 -0.330 -10.749 1.00 94.62 94 GLU A CA 1
ATOM 782 C C . GLU A 1 94 ? 18.287 -0.885 -10.623 1.00 94.62 94 GLU A C 1
ATOM 784 O O . GLU A 1 94 ? 18.647 -1.902 -11.229 1.00 94.62 94 GLU A O 1
ATOM 789 N N . ARG A 1 95 ? 19.103 -0.204 -9.825 1.00 93.94 95 ARG A N 1
ATOM 790 C CA . ARG A 1 95 ? 20.447 -0.642 -9.482 1.00 93.94 95 ARG A CA 1
ATOM 791 C C . ARG A 1 95 ? 20.356 -1.661 -8.353 1.00 93.94 95 ARG A C 1
ATOM 793 O O . ARG A 1 95 ? 19.824 -1.385 -7.288 1.00 93.94 95 ARG A O 1
ATOM 800 N N . THR A 1 96 ? 20.925 -2.834 -8.587 1.00 92.06 96 THR A N 1
ATOM 801 C CA . THR A 1 96 ? 20.991 -3.935 -7.621 1.00 92.06 96 THR A CA 1
ATOM 802 C C . THR A 1 96 ? 22.449 -4.277 -7.328 1.00 92.06 96 THR A C 1
ATOM 804 O O . THR A 1 96 ? 23.351 -3.907 -8.083 1.00 92.06 96 THR A O 1
ATOM 807 N N . GLU A 1 97 ? 22.709 -5.070 -6.287 1.00 89.44 97 GLU A N 1
ATOM 808 C CA . GLU A 1 97 ? 24.063 -5.571 -5.988 1.00 89.44 97 GLU A CA 1
ATOM 809 C C . GLU A 1 97 ? 24.700 -6.341 -7.162 1.00 89.44 97 GLU A C 1
ATOM 811 O O . GLU A 1 97 ? 25.923 -6.420 -7.282 1.00 89.44 97 GLU A O 1
ATOM 816 N N . LYS A 1 98 ? 23.872 -6.923 -8.041 1.00 88.38 98 LYS A N 1
ATOM 817 C CA . LYS A 1 98 ? 24.295 -7.764 -9.172 1.00 88.38 98 LYS A CA 1
ATOM 818 C C . LYS A 1 98 ? 24.338 -7.013 -10.507 1.00 88.38 98 LYS A C 1
ATOM 820 O O . LYS A 1 98 ? 24.626 -7.634 -11.531 1.00 88.38 98 LYS A O 1
ATOM 825 N N . GLY A 1 99 ? 24.063 -5.707 -10.519 1.00 90.44 99 GLY A N 1
ATOM 826 C CA . GLY A 1 99 ? 24.007 -4.885 -11.728 1.00 90.44 99 GLY A CA 1
ATOM 827 C C . GLY A 1 99 ? 22.689 -4.127 -11.827 1.00 90.44 99 GLY A C 1
ATOM 828 O O . GLY A 1 99 ? 22.381 -3.319 -10.960 1.00 90.44 99 GLY A O 1
ATOM 829 N N . PHE A 1 100 ? 21.911 -4.382 -12.878 1.00 92.94 100 PHE A N 1
ATOM 830 C CA . PHE A 1 100 ? 20.632 -3.709 -13.110 1.00 92.94 100 PHE A CA 1
ATOM 831 C C . PHE A 1 100 ? 19.496 -4.721 -13.256 1.00 92.94 100 PHE A C 1
ATOM 833 O O . PHE A 1 100 ? 19.667 -5.735 -13.936 1.00 92.94 100 PHE A O 1
ATOM 840 N N . GLN A 1 101 ? 18.350 -4.423 -12.649 1.00 94.62 101 GLN A N 1
ATOM 841 C CA . GLN A 1 101 ? 17.080 -5.093 -12.915 1.00 94.62 101 GLN A CA 1
ATOM 842 C C . GLN A 1 101 ? 16.222 -4.165 -13.773 1.00 94.62 101 GLN A C 1
ATOM 844 O O . GLN A 1 101 ? 16.164 -2.967 -13.512 1.00 94.62 101 GLN A O 1
ATOM 849 N N . ILE A 1 102 ? 15.590 -4.711 -14.811 1.00 95.19 102 ILE A N 1
ATOM 850 C CA . ILE A 1 102 ? 14.670 -3.965 -15.673 1.00 95.19 102 ILE A CA 1
ATOM 851 C C . ILE A 1 102 ? 13.292 -4.593 -15.558 1.00 95.19 102 ILE A C 1
ATOM 853 O O . ILE A 1 102 ? 13.177 -5.821 -15.583 1.00 95.19 102 ILE A O 1
ATOM 857 N N . CYS A 1 103 ? 12.267 -3.760 -15.459 1.00 95.88 103 CYS A N 1
ATOM 858 C CA . CYS A 1 103 ? 10.873 -4.165 -15.469 1.00 95.88 103 CYS A CA 1
ATOM 859 C C . CYS A 1 103 ? 10.124 -3.446 -16.596 1.00 95.88 103 CYS A C 1
ATOM 861 O O . CYS A 1 103 ? 10.443 -2.303 -16.926 1.00 95.88 103 CYS A O 1
ATOM 863 N N . ILE A 1 104 ? 9.131 -4.107 -17.186 1.00 96.12 104 ILE A N 1
ATOM 864 C CA . ILE A 1 104 ? 8.171 -3.498 -18.119 1.00 96.12 104 ILE A CA 1
ATOM 865 C C . ILE A 1 104 ? 6.827 -3.393 -17.417 1.00 96.12 104 ILE A C 1
ATOM 867 O O . ILE A 1 104 ? 6.433 -4.312 -16.700 1.00 96.12 104 ILE A O 1
ATOM 871 N N . TYR A 1 105 ? 6.134 -2.283 -17.643 1.00 95.81 105 TYR A N 1
ATOM 872 C CA . TYR A 1 105 ? 4.787 -2.089 -17.140 1.00 95.81 105 TYR A CA 1
ATOM 873 C C . TYR A 1 105 ? 3.774 -2.823 -18.025 1.00 95.81 105 TYR A C 1
ATOM 875 O O . TYR A 1 105 ? 3.678 -2.579 -19.228 1.00 95.81 105 TYR A O 1
ATOM 883 N N . ASN A 1 106 ? 2.995 -3.711 -17.423 1.00 94.00 106 ASN A N 1
ATOM 884 C CA . ASN A 1 106 ? 1.866 -4.383 -18.041 1.00 94.00 106 ASN A CA 1
ATOM 885 C C . ASN A 1 106 ? 0.587 -3.897 -17.370 1.00 94.00 106 ASN A C 1
ATOM 887 O O . ASN A 1 106 ? 0.400 -4.121 -16.181 1.00 94.00 106 ASN A O 1
ATOM 891 N N . HIS A 1 107 ? -0.313 -3.285 -18.133 1.00 93.69 107 HIS A N 1
ATOM 892 C CA . HIS A 1 107 ? -1.625 -2.925 -17.609 1.00 93.69 107 HIS A CA 1
ATOM 893 C C . HIS A 1 107 ? -2.419 -4.187 -17.249 1.00 93.69 107 HIS A C 1
ATOM 895 O O . HIS A 1 107 ? -2.575 -5.084 -18.081 1.00 93.69 107 HIS A O 1
ATOM 901 N N . THR A 1 108 ? -2.941 -4.229 -16.025 1.00 95.25 108 THR A N 1
ATOM 902 C CA . THR A 1 108 ? -3.903 -5.232 -15.568 1.00 95.25 108 THR A CA 1
ATOM 903 C C . THR A 1 108 ? -5.055 -4.558 -14.834 1.00 95.25 108 THR A C 1
ATOM 905 O O . THR A 1 108 ? -4.958 -3.404 -14.412 1.00 95.25 108 THR A O 1
ATOM 908 N N . ASP A 1 109 ? -6.148 -5.292 -14.679 1.00 97.56 109 ASP A N 1
ATOM 909 C CA . ASP A 1 109 ? -7.289 -4.891 -13.868 1.00 97.56 109 ASP A CA 1
ATOM 910 C C . ASP A 1 109 ? -7.484 -5.841 -12.677 1.00 97.56 109 ASP A C 1
ATOM 912 O O . ASP A 1 109 ? -6.807 -6.871 -12.541 1.00 97.56 109 ASP A O 1
ATOM 916 N N . TYR A 1 110 ? -8.403 -5.459 -11.792 1.00 98.12 110 TYR A N 1
ATOM 917 C CA . TYR A 1 110 ? -8.744 -6.207 -10.587 1.00 98.12 110 TYR A CA 1
ATOM 918 C C . TYR A 1 110 ? -9.180 -7.651 -10.877 1.00 98.12 110 TYR A C 1
ATOM 920 O O . TYR A 1 110 ? -8.712 -8.579 -10.217 1.00 98.12 110 TYR A O 1
ATOM 928 N N . ASP A 1 111 ? -10.017 -7.868 -11.893 1.00 97.88 111 ASP A N 1
ATOM 929 C CA . ASP A 1 111 ? -10.528 -9.201 -12.228 1.00 97.88 111 ASP A CA 1
ATOM 930 C C . ASP A 1 111 ? -9.403 -10.118 -12.739 1.00 97.88 111 ASP A C 1
ATOM 932 O O . ASP A 1 111 ? -9.319 -11.293 -12.364 1.00 97.88 111 ASP A O 1
ATOM 936 N N . ALA A 1 112 ? -8.490 -9.580 -13.550 1.00 97.69 112 ALA A N 1
ATOM 937 C CA . ALA A 1 112 ? -7.313 -10.292 -14.029 1.00 97.69 112 ALA A CA 1
ATOM 938 C C . ALA A 1 112 ? -6.330 -10.625 -12.894 1.00 97.69 112 ALA A C 1
ATOM 940 O O . ALA A 1 112 ? -5.771 -11.728 -12.885 1.00 97.69 112 ALA A O 1
ATOM 941 N N . LEU A 1 113 ? -6.153 -9.729 -11.913 1.00 97.81 113 LEU A N 1
ATOM 942 C CA . LEU A 1 113 ? -5.371 -10.009 -10.704 1.00 97.81 113 LEU A CA 1
ATOM 943 C C . LEU A 1 113 ? -5.978 -11.179 -9.918 1.00 97.81 113 LEU A C 1
ATOM 945 O O . LEU A 1 113 ? -5.262 -12.122 -9.573 1.00 97.81 113 LEU A O 1
ATOM 949 N N . LEU A 1 114 ? -7.293 -11.152 -9.674 1.00 98.25 114 LEU A N 1
ATOM 950 C CA . LEU A 1 114 ? -7.993 -12.222 -8.959 1.00 98.25 114 LEU A CA 1
ATOM 951 C C . LEU A 1 114 ? -7.851 -13.571 -9.676 1.00 98.25 114 LEU A C 1
ATOM 953 O O . LEU A 1 114 ? -7.468 -14.561 -9.051 1.00 98.25 114 LEU A O 1
ATOM 957 N N . ALA A 1 115 ? -8.076 -13.604 -10.992 1.00 98.00 115 ALA A N 1
ATOM 958 C CA . ALA A 1 115 ? -7.928 -14.818 -11.793 1.00 98.00 115 ALA A CA 1
ATOM 959 C C . ALA A 1 115 ? -6.482 -15.350 -11.790 1.00 98.00 115 ALA A C 1
ATOM 961 O O . ALA A 1 115 ? -6.253 -16.563 -11.751 1.00 98.00 115 ALA A O 1
ATOM 962 N N . MET A 1 116 ? -5.489 -14.454 -11.817 1.00 96.94 116 MET A N 1
ATOM 963 C CA . MET A 1 116 ? -4.073 -14.814 -11.732 1.00 96.94 116 MET A CA 1
ATOM 964 C C . MET A 1 116 ? -3.739 -15.462 -10.383 1.00 96.94 116 MET A C 1
ATOM 966 O O . MET A 1 116 ? -3.072 -16.502 -10.362 1.00 96.94 116 MET A O 1
ATOM 970 N N . LEU A 1 117 ? -4.220 -14.887 -9.277 1.00 97.69 117 LEU A N 1
ATOM 971 C CA . LEU A 1 117 ? -4.009 -15.423 -7.932 1.00 97.69 117 LEU A CA 1
ATOM 972 C C . LEU A 1 117 ? -4.687 -16.781 -7.754 1.00 97.69 117 LEU A C 1
ATOM 974 O O . LEU A 1 117 ? -4.030 -17.725 -7.311 1.00 97.69 117 LEU A O 1
ATOM 978 N N . GLU A 1 118 ? -5.948 -16.907 -8.173 1.00 97.12 118 GLU A N 1
ATOM 979 C CA . GLU A 1 118 ? -6.708 -18.156 -8.087 1.00 97.12 118 GLU A CA 1
ATOM 980 C C . GLU A 1 118 ? -5.996 -19.293 -8.832 1.00 97.12 118 GLU A C 1
ATOM 982 O O . GLU A 1 118 ? -5.791 -20.376 -8.281 1.00 97.12 118 GLU A O 1
ATOM 987 N N . ASN A 1 119 ? -5.515 -19.033 -10.053 1.00 97.56 119 ASN A N 1
ATOM 988 C CA . ASN A 1 119 ? -4.770 -20.012 -10.850 1.00 97.56 119 ASN A CA 1
ATOM 989 C C . ASN A 1 119 ? -3.446 -20.452 -10.187 1.00 97.56 119 ASN A C 1
ATOM 991 O O . ASN A 1 119 ? -2.931 -21.536 -10.459 1.00 97.56 119 ASN A O 1
ATOM 995 N N . ARG A 1 120 ? -2.886 -19.628 -9.296 1.00 96.62 120 ARG A N 1
ATOM 996 C CA . ARG A 1 120 ? -1.687 -19.946 -8.504 1.00 96.62 120 ARG A CA 1
ATOM 997 C C . ARG A 1 120 ? -2.009 -20.541 -7.127 1.00 96.62 120 ARG A C 1
ATOM 999 O O . ARG A 1 120 ? -1.081 -20.874 -6.393 1.00 96.62 120 ARG A O 1
ATOM 1006 N N . GLY A 1 121 ? -3.288 -20.709 -6.787 1.00 96.50 121 GLY A N 1
ATOM 1007 C CA . GLY A 1 121 ? -3.735 -21.212 -5.486 1.00 96.50 121 GLY A CA 1
ATOM 1008 C C . GLY A 1 121 ? -3.659 -20.177 -4.360 1.00 96.50 121 GLY A C 1
ATOM 1009 O O . GLY A 1 121 ? -3.618 -20.555 -3.190 1.00 96.50 121 GLY A O 1
ATOM 1010 N N . PHE A 1 122 ? -3.624 -18.889 -4.702 1.00 97.88 122 PHE A N 1
ATOM 1011 C CA . PHE A 1 122 ? -3.652 -17.777 -3.759 1.00 97.88 122 PHE A CA 1
ATOM 1012 C C . PHE A 1 122 ? -4.987 -17.037 -3.813 1.00 97.88 122 PHE A C 1
ATOM 1014 O O . PHE A 1 122 ? -5.777 -17.170 -4.743 1.00 97.88 122 PHE A O 1
ATOM 1021 N N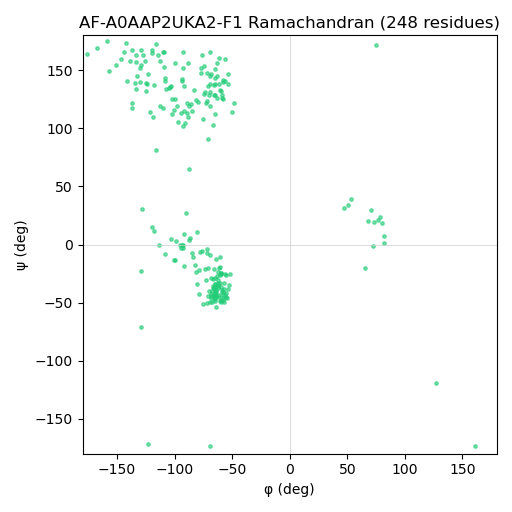 . SER A 1 123 ? -5.216 -16.214 -2.800 1.00 97.75 123 SER A N 1
ATOM 1022 C CA . SER A 1 123 ? -6.310 -15.246 -2.751 1.00 97.75 123 SER A CA 1
ATOM 1023 C C . SER A 1 123 ? -5.832 -13.957 -2.084 1.00 97.75 123 SER A C 1
ATOM 1025 O O . SER A 1 123 ? -4.710 -13.909 -1.575 1.00 97.75 123 SER A O 1
ATOM 1027 N N . LEU A 1 124 ? -6.677 -12.927 -2.083 1.00 98.50 124 LEU A N 1
ATOM 1028 C CA . LEU A 1 124 ? -6.456 -11.698 -1.324 1.00 98.50 124 LEU A CA 1
ATOM 1029 C C . LEU A 1 124 ? -7.122 -11.775 0.063 1.00 98.50 124 LEU A C 1
ATOM 1031 O O . LEU A 1 124 ? -8.147 -12.461 0.217 1.00 98.50 124 LEU A O 1
ATOM 1035 N N . PRO A 1 125 ? -6.584 -11.066 1.074 1.00 98.50 125 PRO A N 1
ATOM 1036 C CA . PRO A 1 125 ? -7.290 -10.857 2.331 1.00 98.50 125 PRO A CA 1
ATOM 1037 C C . PRO A 1 125 ? -8.544 -10.015 2.087 1.00 98.50 125 PRO A C 1
ATOM 1039 O O . PRO A 1 125 ? -8.540 -9.095 1.278 1.00 98.50 125 PRO A O 1
ATOM 1042 N N . THR A 1 126 ? -9.626 -10.304 2.798 1.00 98.44 126 THR A N 1
ATOM 1043 C CA . THR A 1 126 ? -10.750 -9.365 2.945 1.00 98.44 126 THR A CA 1
ATOM 1044 C C . THR A 1 126 ? -10.327 -8.173 3.806 1.00 98.44 126 THR A C 1
ATOM 1046 O O . THR A 1 126 ? -9.341 -8.255 4.537 1.00 98.44 126 THR A O 1
ATOM 1049 N N . ALA A 1 127 ? -11.099 -7.084 3.806 1.00 98.19 127 ALA A N 1
ATOM 1050 C CA . ALA A 1 127 ? -10.831 -5.939 4.685 1.00 98.19 127 ALA A CA 1
ATOM 1051 C C . ALA A 1 127 ? -10.782 -6.315 6.185 1.00 98.19 127 ALA A C 1
ATOM 1053 O O . ALA A 1 127 ? -10.027 -5.724 6.954 1.00 98.19 127 ALA A O 1
ATOM 1054 N N . ASP A 1 128 ? -11.573 -7.305 6.614 1.00 98.00 128 ASP A N 1
ATOM 1055 C CA . ASP A 1 128 ? -11.583 -7.793 8.000 1.00 98.00 128 ASP A CA 1
ATOM 1056 C C . ASP A 1 128 ? -10.312 -8.574 8.341 1.00 98.00 128 ASP A C 1
ATOM 1058 O O . ASP A 1 128 ? -9.721 -8.374 9.404 1.00 98.00 128 ASP A O 1
ATOM 1062 N N . GLU A 1 129 ? -9.881 -9.450 7.433 1.00 98.31 129 GLU A N 1
ATOM 1063 C CA . GLU A 1 129 ? -8.628 -10.189 7.576 1.00 98.31 129 GLU A CA 1
ATOM 1064 C C . GLU A 1 129 ? -7.437 -9.228 7.531 1.00 98.31 129 GLU A C 1
ATOM 1066 O O . GLU A 1 129 ? -6.575 -9.311 8.397 1.00 98.31 129 GLU A O 1
ATOM 1071 N N . TRP A 1 130 ? -7.425 -8.262 6.609 1.00 98.56 130 TRP A N 1
ATOM 1072 C CA . TRP A 1 130 ? -6.388 -7.233 6.520 1.00 98.56 130 TRP A CA 1
ATOM 1073 C C . TRP A 1 130 ? -6.264 -6.427 7.822 1.00 98.56 130 TRP A C 1
ATOM 1075 O O . TRP A 1 130 ? -5.178 -6.332 8.392 1.00 98.56 130 TRP A O 1
ATOM 1085 N N . ALA A 1 131 ? -7.387 -5.940 8.362 1.00 98.19 131 ALA A N 1
ATOM 1086 C CA . ALA A 1 131 ? -7.418 -5.223 9.638 1.00 98.19 131 ALA A CA 1
ATOM 1087 C C . ALA A 1 131 ? -6.867 -6.073 10.797 1.00 98.19 131 ALA A C 1
ATOM 1089 O O . ALA A 1 131 ? -6.148 -5.571 11.666 1.00 98.19 131 ALA A O 1
ATOM 1090 N N . TYR A 1 132 ? -7.181 -7.373 10.815 1.00 97.88 132 TYR A N 1
ATOM 1091 C CA . TYR A 1 132 ? -6.642 -8.302 11.806 1.00 97.88 132 TYR A CA 1
ATOM 1092 C C . TYR A 1 132 ? -5.140 -8.545 11.625 1.00 97.88 132 TYR A C 1
ATOM 1094 O O . TYR A 1 132 ? -4.415 -8.548 12.615 1.00 97.88 132 TYR A O 1
ATOM 1102 N N . LEU A 1 133 ? -4.660 -8.713 10.392 1.00 98.12 133 LEU A N 1
ATOM 1103 C CA . LEU A 1 133 ? -3.237 -8.894 10.091 1.00 98.12 133 LEU A CA 1
ATOM 1104 C C . LEU A 1 133 ? -2.412 -7.651 10.441 1.00 98.12 133 LEU A C 1
ATOM 1106 O O . LEU A 1 133 ? -1.278 -7.791 10.896 1.00 98.12 133 LEU A O 1
ATOM 1110 N N . CYS A 1 134 ? -2.990 -6.459 10.279 1.00 97.81 134 CYS A N 1
ATOM 1111 C CA . CYS A 1 134 ? -2.359 -5.186 10.612 1.00 97.81 134 CYS A CA 1
ATOM 1112 C C . CYS A 1 134 ? -2.335 -4.940 12.134 1.00 97.81 134 CYS A C 1
ATOM 1114 O O . CYS A 1 134 ? -1.277 -4.684 12.707 1.00 97.81 134 CYS A O 1
ATOM 1116 N N . GL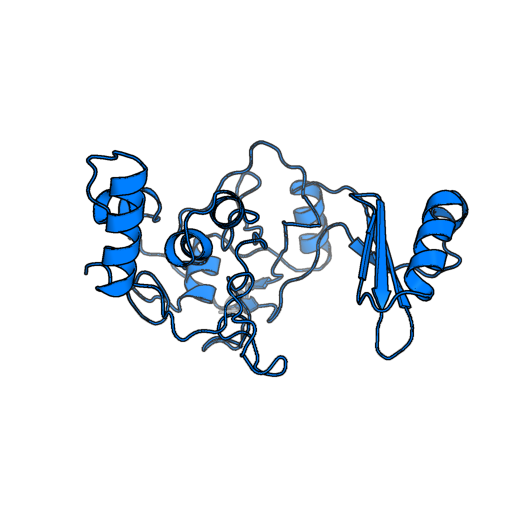Y A 1 135 ? -3.485 -5.065 12.811 1.00 96.50 135 GLY A N 1
ATOM 1117 C CA . GLY A 1 135 ? -3.651 -4.643 14.211 1.00 96.50 135 GLY A CA 1
ATOM 1118 C C . GLY A 1 135 ? -3.768 -5.757 15.254 1.00 96.50 135 GLY A C 1
ATOM 1119 O O . GLY A 1 135 ? -3.807 -5.478 16.450 1.00 96.50 135 GLY A O 1
ATOM 1120 N N . GLY A 1 13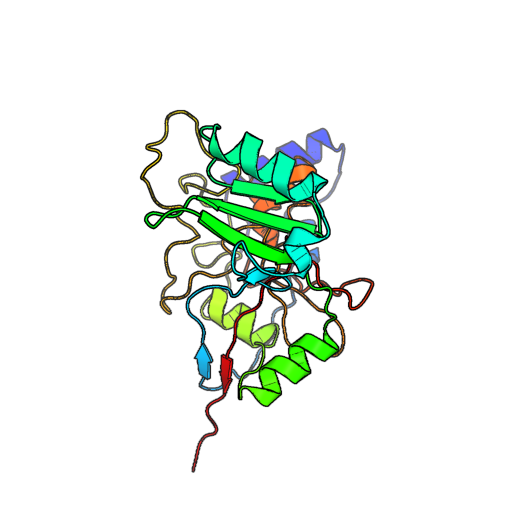6 ? -3.887 -7.024 14.855 1.00 95.69 136 GLY A N 1
ATOM 1121 C CA . GLY A 1 136 ? -3.939 -8.163 15.787 1.00 95.69 136 GLY A CA 1
ATOM 1122 C C . GLY A 1 136 ? -5.200 -8.201 16.644 1.00 95.69 136 GLY A C 1
ATOM 1123 O O . GLY A 1 136 ? -5.217 -8.815 17.710 1.00 95.69 136 GLY A O 1
ATOM 1124 N N . GLY A 1 137 ? -6.256 -7.510 16.205 1.00 93.69 137 GLY A N 1
ATOM 1125 C CA . GLY A 1 137 ? -7.480 -7.321 16.981 1.00 93.69 137 GLY A CA 1
ATOM 1126 C C . GLY A 1 137 ? -7.390 -6.222 18.046 1.00 93.69 137 GLY A C 1
ATOM 1127 O O . GLY A 1 137 ? -8.217 -6.214 18.964 1.00 93.69 137 GLY A O 1
ATOM 1128 N N . CYS A 1 138 ? -6.420 -5.302 17.945 1.00 93.56 138 CYS A N 1
ATOM 1129 C CA . CYS A 1 138 ? -6.385 -4.098 18.771 1.00 93.56 138 CYS A CA 1
ATOM 1130 C C . CYS A 1 138 ? -7.684 -3.281 18.639 1.00 93.56 138 CYS A C 1
ATOM 1132 O O . CYS A 1 138 ? -8.469 -3.438 17.703 1.00 93.56 138 CYS A O 1
ATOM 1134 N N . ARG A 1 139 ? -7.934 -2.424 19.633 1.00 92.25 139 ARG A N 1
ATOM 1135 C CA . ARG A 1 139 ? -9.073 -1.485 19.650 1.00 92.25 139 ARG A CA 1
ATOM 1136 C C . ARG A 1 139 ? -8.625 -0.025 19.685 1.00 92.25 139 ARG A C 1
ATOM 1138 O O . ARG A 1 139 ? -9.428 0.848 20.010 1.00 92.25 139 ARG A O 1
ATOM 1145 N N . THR A 1 140 ? -7.340 0.186 19.448 1.00 93.62 140 THR A N 1
ATOM 1146 C CA . THR A 1 140 ? -6.658 1.473 19.392 1.00 93.62 140 THR A CA 1
ATOM 1147 C C . THR A 1 140 ? -6.486 1.891 17.940 1.00 93.62 140 THR A C 1
ATOM 1149 O O . THR A 1 140 ? -6.481 1.032 17.061 1.00 93.62 140 THR A O 1
ATOM 1152 N N . LEU A 1 141 ? -6.345 3.192 17.683 1.00 93.69 141 LEU A N 1
ATOM 1153 C CA . LEU A 1 141 ? -6.218 3.723 16.321 1.00 93.69 141 LEU A CA 1
ATOM 1154 C C . LEU A 1 141 ? -5.068 3.076 15.530 1.00 93.69 141 LEU A C 1
ATOM 1156 O O . LEU A 1 141 ? -5.247 2.728 14.370 1.00 93.69 141 LEU A O 1
ATOM 1160 N N . PHE A 1 142 ? -3.924 2.862 16.170 1.00 95.31 142 PHE A N 1
ATOM 1161 C CA . PHE A 1 142 ? -2.775 2.126 15.652 1.00 95.31 142 PHE A CA 1
ATOM 1162 C C . PHE A 1 142 ? -2.466 0.925 16.555 1.00 95.31 142 PHE A C 1
ATOM 1164 O O . PHE A 1 142 ? -2.918 0.898 17.708 1.00 95.31 142 PHE A O 1
ATOM 1171 N N . PRO A 1 143 ? -1.655 -0.050 16.100 1.00 94.12 143 PRO A N 1
ATOM 1172 C CA . PRO A 1 143 ? -1.276 -1.203 16.920 1.00 94.12 143 PRO A CA 1
ATOM 1173 C C . PRO A 1 143 ? -0.634 -0.833 18.271 1.00 94.12 143 PRO A C 1
ATOM 1175 O O . PRO A 1 143 ? -0.735 -1.599 19.229 1.00 94.12 143 PRO A O 1
ATOM 1178 N N . TRP A 1 144 ? -0.007 0.344 18.366 1.00 93.69 144 TRP A N 1
ATOM 1179 C CA . TRP A 1 144 ? 0.663 0.842 19.574 1.00 93.69 144 TRP A CA 1
ATOM 1180 C C . TRP A 1 144 ? -0.157 1.843 20.405 1.00 93.69 144 TRP A C 1
ATOM 1182 O O . TRP A 1 144 ? 0.214 2.116 21.547 1.00 93.69 144 TRP A O 1
ATOM 1192 N N . GLY A 1 145 ? -1.261 2.398 19.894 1.00 94.31 145 GLY A N 1
ATOM 1193 C CA . GLY A 1 145 ? -2.040 3.387 20.645 1.00 94.31 145 GLY A CA 1
ATOM 1194 C C . GLY A 1 145 ? -2.979 4.250 19.806 1.00 94.31 145 GLY A C 1
ATOM 1195 O O . GLY A 1 145 ? -3.170 4.025 18.618 1.00 94.31 145 GLY A O 1
ATOM 1196 N N . ASP A 1 146 ? -3.589 5.246 20.447 1.00 92.88 146 ASP A N 1
ATOM 1197 C CA . ASP A 1 146 ? -4.585 6.140 19.836 1.00 92.88 146 ASP A CA 1
ATOM 1198 C C . ASP A 1 146 ? -3.969 7.395 19.189 1.00 92.88 146 ASP A C 1
ATOM 1200 O O . ASP A 1 146 ? -4.605 8.438 19.096 1.00 92.88 146 ASP A O 1
ATOM 1204 N N . GLY 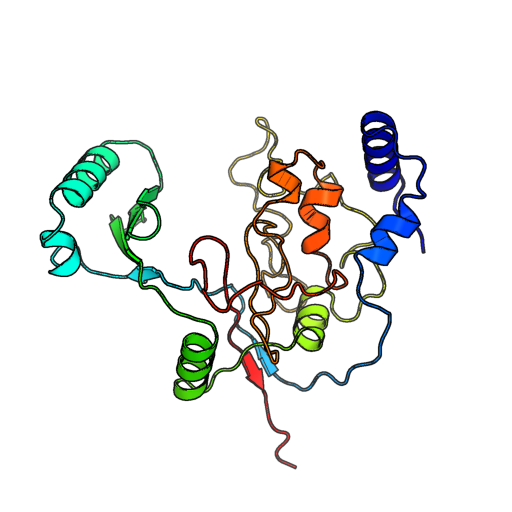A 1 147 ? -2.717 7.330 18.751 1.00 93.25 147 GLY A N 1
ATOM 1205 C CA . GLY A 1 147 ? -2.066 8.423 18.034 1.00 93.25 147 GLY A CA 1
ATOM 1206 C C . GLY A 1 147 ? -0.761 7.975 17.395 1.00 93.25 147 GLY A C 1
ATOM 1207 O O . GLY A 1 147 ? -0.280 6.871 17.670 1.00 93.25 147 GLY A O 1
ATOM 1208 N N . LEU A 1 148 ? -0.211 8.824 16.531 1.00 94.88 148 LEU A N 1
ATOM 1209 C CA . LEU A 1 148 ? 1.078 8.551 15.906 1.00 94.88 148 LEU A CA 1
ATOM 1210 C C . LEU A 1 148 ? 2.185 8.633 16.963 1.00 94.88 148 LEU A C 1
ATOM 1212 O O . LEU A 1 148 ? 2.105 9.431 17.902 1.00 94.88 148 LEU A O 1
ATOM 1216 N N . ASP A 1 149 ? 3.194 7.781 16.820 1.00 93.81 149 ASP A N 1
ATOM 1217 C CA . ASP A 1 149 ? 4.440 7.891 17.571 1.00 93.81 149 ASP A CA 1
ATOM 1218 C C . ASP A 1 149 ? 5.436 8.713 16.743 1.00 93.81 149 ASP A C 1
ATOM 1220 O O . ASP A 1 149 ? 6.029 8.219 15.787 1.00 93.81 149 ASP A O 1
ATOM 1224 N N . TYR A 1 150 ? 5.611 9.984 17.105 1.00 92.38 150 TYR A N 1
ATOM 1225 C CA . TYR A 1 150 ? 6.475 10.930 16.390 1.00 92.38 150 TYR A CA 1
ATOM 1226 C C . TYR A 1 150 ? 7.975 10.652 16.562 1.00 92.38 150 TYR A C 1
ATOM 1228 O O . TYR A 1 150 ? 8.797 11.351 15.974 1.00 92.38 150 TYR A O 1
ATOM 1236 N N . SER A 1 151 ? 8.355 9.657 17.373 1.00 91.88 151 SER A N 1
ATOM 1237 C CA . SER A 1 151 ? 9.743 9.191 17.468 1.00 91.88 151 SER A CA 1
ATOM 1238 C C . SER A 1 151 ? 10.115 8.165 16.387 1.00 91.88 151 SER A C 1
ATOM 1240 O O . SER A 1 151 ? 11.300 7.839 16.216 1.00 91.88 151 SER A O 1
ATOM 1242 N N . MET A 1 152 ? 9.115 7.658 15.657 1.00 93.12 152 MET A N 1
ATOM 1243 C CA . MET A 1 152 ? 9.312 6.730 14.550 1.00 93.12 152 MET A CA 1
ATOM 1244 C C . MET A 1 152 ? 9.988 7.420 13.365 1.00 93.12 152 MET A C 1
ATOM 1246 O O . MET A 1 152 ? 9.620 8.524 12.970 1.00 93.12 152 MET A O 1
ATOM 1250 N N . ARG A 1 153 ? 10.944 6.720 12.757 1.00 94.56 153 ARG A N 1
ATOM 1251 C CA . ARG A 1 153 ? 11.436 7.015 11.419 1.00 94.56 153 ARG A CA 1
ATOM 1252 C C . ARG A 1 153 ? 10.386 6.525 10.426 1.00 94.56 153 ARG A C 1
ATOM 1254 O O . ARG A 1 153 ? 10.211 5.320 10.240 1.00 94.56 153 ARG A O 1
ATOM 1261 N N . LEU A 1 154 ? 9.686 7.470 9.812 1.00 94.44 154 LEU A N 1
ATOM 1262 C CA . LEU A 1 154 ? 8.605 7.226 8.863 1.00 94.44 154 LEU A CA 1
ATOM 1263 C C . LEU A 1 154 ? 9.055 7.594 7.452 1.00 94.44 154 LEU A C 1
ATOM 1265 O O . LEU A 1 154 ? 9.755 8.593 7.271 1.00 94.44 154 LEU A O 1
ATOM 1269 N N . HIS A 1 155 ? 8.616 6.812 6.464 1.00 93.50 155 HIS A N 1
ATOM 1270 C CA . HIS A 1 155 ? 8.757 7.192 5.059 1.00 93.50 155 HIS A CA 1
ATOM 1271 C C . HIS A 1 155 ? 8.155 8.588 4.846 1.00 93.50 155 HIS A C 1
ATOM 1273 O O . HIS A 1 155 ? 7.085 8.893 5.386 1.00 93.50 155 HIS A O 1
ATOM 1279 N N . TRP A 1 156 ? 8.842 9.427 4.066 1.00 92.81 156 TRP A N 1
ATOM 1280 C CA . TRP A 1 156 ? 8.413 10.775 3.649 1.00 92.81 156 TRP A CA 1
ATOM 1281 C C . TRP A 1 156 ? 8.444 11.867 4.725 1.00 92.81 156 TRP A C 1
ATOM 1283 O O . TRP A 1 156 ? 8.120 13.023 4.439 1.00 92.81 156 TRP A O 1
ATOM 1293 N N . PHE A 1 157 ? 8.831 11.522 5.951 1.00 92.56 157 PHE A N 1
ATOM 1294 C CA . PHE A 1 157 ? 9.025 12.466 7.053 1.00 92.56 157 PHE A CA 1
ATOM 1295 C C . PHE A 1 157 ? 10.404 12.281 7.696 1.00 92.56 157 PHE A C 1
ATOM 1297 O O . PHE A 1 157 ? 10.570 12.506 8.895 1.00 92.56 157 PHE A O 1
ATOM 1304 N N . GLU A 1 158 ? 11.401 11.861 6.910 1.00 86.12 158 GLU A N 1
ATOM 1305 C CA . GLU A 1 158 ? 12.753 11.639 7.407 1.00 86.12 158 GLU A CA 1
ATOM 1306 C C . GLU A 1 158 ? 13.396 12.950 7.864 1.00 86.12 158 GLU A C 1
ATOM 1308 O O . GLU A 1 158 ? 13.336 13.986 7.194 1.00 86.12 158 GLU A O 1
ATOM 1313 N N . ASN A 1 159 ? 14.080 12.897 9.002 1.00 82.50 159 ASN A N 1
ATOM 1314 C CA . ASN A 1 159 ? 14.941 13.987 9.417 1.00 82.50 159 ASN A CA 1
ATOM 1315 C C . ASN A 1 159 ? 16.309 13.864 8.726 1.00 82.50 159 ASN A C 1
ATOM 1317 O O . ASN A 1 159 ? 16.929 12.804 8.739 1.00 82.50 159 ASN A O 1
ATOM 1321 N N . MET A 1 160 ? 16.811 14.968 8.171 1.00 75.88 160 MET A N 1
ATOM 1322 C CA . MET A 1 160 ? 18.101 15.019 7.465 1.00 75.88 160 MET A CA 1
ATOM 1323 C C . MET A 1 160 ? 19.304 14.658 8.354 1.00 75.88 160 MET A C 1
ATOM 1325 O O . MET A 1 160 ? 20.367 14.331 7.833 1.00 75.88 160 MET A O 1
ATOM 1329 N N . ASP A 1 161 ? 19.148 14.750 9.678 1.00 81.06 161 ASP A N 1
ATOM 1330 C CA . ASP A 1 161 ? 20.186 14.425 10.662 1.00 81.06 161 ASP A CA 1
ATOM 1331 C C . ASP A 1 161 ? 20.122 12.965 11.164 1.00 81.06 161 ASP A C 1
ATOM 1333 O O . ASP A 1 161 ? 20.926 12.570 12.015 1.00 81.06 161 ASP A O 1
ATOM 1337 N N . GLU A 1 162 ? 19.162 12.158 10.695 1.00 78.44 162 GLU A N 1
ATOM 1338 C CA . GLU A 1 162 ? 19.051 10.750 11.091 1.00 78.44 162 GLU A CA 1
ATOM 1339 C C . GLU A 1 162 ? 20.081 9.853 10.395 1.00 78.44 162 GLU A C 1
ATOM 1341 O O . GLU A 1 162 ? 20.545 10.120 9.289 1.00 78.44 162 GLU A O 1
ATOM 1346 N N . ASP A 1 163 ? 20.450 8.756 11.066 1.00 82.81 163 ASP A N 1
ATOM 1347 C CA . ASP A 1 163 ? 21.298 7.726 10.465 1.00 82.81 163 ASP A CA 1
ATOM 1348 C C . ASP A 1 163 ? 20.542 7.068 9.314 1.00 82.81 163 ASP A C 1
ATOM 1350 O O . ASP A 1 163 ? 19.578 6.339 9.547 1.00 82.81 163 ASP A O 1
ATOM 1354 N N . GLU A 1 164 ? 21.019 7.281 8.087 1.00 80.06 164 GLU A N 1
ATOM 1355 C CA . GLU A 1 164 ? 20.449 6.710 6.866 1.00 80.06 164 GLU A CA 1
ATOM 1356 C C . GLU A 1 164 ? 20.272 5.182 6.955 1.00 80.06 164 GLU A C 1
ATOM 1358 O O . GLU A 1 164 ? 19.348 4.655 6.337 1.00 80.06 164 GLU A O 1
ATOM 1363 N N . ASN A 1 165 ? 21.057 4.479 7.785 1.00 85.88 165 ASN A N 1
ATOM 1364 C CA . ASN A 1 165 ? 20.976 3.025 7.970 1.00 85.88 165 ASN A CA 1
ATOM 1365 C C . ASN A 1 165 ? 19.927 2.555 8.995 1.00 85.88 165 ASN A C 1
ATOM 1367 O O . ASN A 1 165 ? 19.732 1.347 9.140 1.00 85.88 165 ASN A O 1
ATOM 1371 N N . ARG A 1 166 ? 19.274 3.455 9.743 1.00 89.38 166 ARG A N 1
ATOM 1372 C CA . ARG A 1 166 ? 18.200 3.076 10.676 1.00 89.38 166 ARG A CA 1
ATOM 1373 C C . ARG A 1 166 ? 17.001 2.533 9.877 1.00 89.38 166 ARG A C 1
ATOM 1375 O O . ARG A 1 166 ? 16.549 3.224 8.977 1.00 89.38 166 ARG A O 1
ATOM 1382 N N . PRO A 1 167 ? 16.438 1.356 10.173 1.00 92.25 167 PRO A N 1
ATOM 1383 C CA . PRO A 1 167 ? 15.245 0.898 9.460 1.00 92.25 167 PRO A CA 1
ATOM 1384 C C . PRO A 1 167 ? 14.045 1.827 9.705 1.00 92.25 167 PRO A C 1
ATOM 1386 O O . PRO A 1 167 ? 13.987 2.519 10.725 1.00 92.25 167 PRO A O 1
ATOM 1389 N N . TYR A 1 168 ? 13.088 1.833 8.777 1.00 95.00 168 TYR A N 1
ATOM 1390 C CA . TYR A 1 168 ? 11.803 2.499 8.980 1.00 95.00 168 TYR A CA 1
ATOM 1391 C C . TYR A 1 168 ? 10.974 1.703 9.985 1.00 95.00 168 TYR A C 1
ATOM 1393 O O . TYR A 1 168 ? 10.717 0.516 9.785 1.00 95.00 168 TYR A O 1
ATOM 1401 N N . ASP A 1 169 ? 10.546 2.351 11.069 1.00 95.38 169 ASP A N 1
ATOM 1402 C CA . ASP A 1 169 ? 9.948 1.654 12.216 1.00 95.38 169 ASP A CA 1
ATOM 1403 C C . ASP A 1 169 ? 8.644 0.924 11.851 1.00 95.38 169 ASP A C 1
ATOM 1405 O O . ASP A 1 169 ? 8.340 -0.116 12.430 1.00 95.38 169 ASP A O 1
ATOM 1409 N N . MET A 1 170 ? 7.882 1.439 10.880 1.00 95.44 170 MET A N 1
ATOM 1410 C CA . MET A 1 170 ? 6.647 0.793 10.421 1.00 95.44 170 MET A CA 1
ATOM 1411 C C . MET A 1 170 ? 6.876 -0.345 9.421 1.00 95.44 170 MET A C 1
ATOM 1413 O O . MET A 1 170 ? 6.023 -1.221 9.306 1.00 95.44 170 MET A O 1
ATOM 1417 N N . GLU A 1 171 ? 7.999 -0.345 8.701 1.00 96.25 171 GLU A N 1
ATOM 1418 C CA . GLU A 1 171 ? 8.340 -1.400 7.735 1.00 96.25 171 GLU A CA 1
ATOM 1419 C C . GLU A 1 171 ? 8.882 -2.653 8.435 1.00 96.25 171 GLU A C 1
ATOM 1421 O O . GLU A 1 171 ? 8.792 -3.765 7.904 1.00 96.25 171 GLU A O 1
ATOM 1426 N N . GLU A 1 172 ? 9.389 -2.491 9.659 1.00 96.50 172 GLU A N 1
ATOM 1427 C CA . GLU A 1 172 ? 9.769 -3.607 10.512 1.00 96.50 172 GLU A CA 1
ATOM 1428 C C . GLU A 1 172 ? 8.591 -4.579 10.724 1.00 96.50 172 GLU A C 1
ATOM 1430 O O . GLU A 1 172 ? 7.440 -4.165 10.902 1.00 96.50 172 GLU A O 1
ATOM 1435 N N . PRO A 1 173 ? 8.848 -5.899 10.740 1.00 97.25 173 PRO A N 1
ATOM 1436 C CA . PRO A 1 173 ? 7.785 -6.879 10.882 1.00 97.25 173 PRO A CA 1
ATOM 1437 C C . PRO A 1 173 ? 6.992 -6.707 12.184 1.00 97.25 173 PRO A C 1
ATOM 1439 O O . PRO A 1 173 ? 7.559 -6.655 13.278 1.00 97.25 173 PRO A O 1
ATOM 1442 N N . ASN A 1 174 ? 5.662 -6.723 12.085 1.00 96.19 174 ASN A N 1
ATOM 1443 C CA . ASN A 1 174 ? 4.785 -6.684 13.251 1.00 96.19 174 ASN A CA 1
ATOM 1444 C C . ASN A 1 174 ? 4.847 -7.995 14.074 1.00 96.19 174 ASN A C 1
ATOM 1446 O O . ASN A 1 174 ? 5.624 -8.910 13.801 1.00 96.19 174 ASN A O 1
ATOM 1450 N N . PHE A 1 175 ? 3.988 -8.145 15.086 1.00 94.94 175 PHE A N 1
ATOM 1451 C CA . PHE A 1 175 ? 3.954 -9.334 15.957 1.00 94.94 175 PHE A CA 1
ATOM 1452 C C . PHE A 1 175 ? 3.570 -10.649 15.237 1.00 94.94 175 PHE A C 1
ATOM 1454 O O . PHE A 1 175 ? 3.762 -11.723 15.810 1.00 94.94 175 PHE A O 1
ATOM 1461 N N . PHE A 1 176 ? 3.069 -10.594 13.995 1.00 97.00 176 PHE A N 1
ATOM 1462 C CA . PHE A 1 176 ? 2.898 -11.754 13.107 1.00 97.00 176 PHE A CA 1
ATOM 1463 C C . PHE A 1 176 ? 4.081 -11.979 12.150 1.00 97.00 176 PHE A C 1
ATOM 1465 O O . PHE A 1 176 ? 4.095 -12.964 11.411 1.00 97.00 176 PHE A O 1
ATOM 1472 N N . GLY A 1 177 ? 5.086 -11.104 12.163 1.00 97.69 177 GLY A N 1
ATOM 1473 C CA . GLY A 1 177 ? 6.221 -11.144 11.247 1.00 97.69 177 GLY A CA 1
ATOM 1474 C C . GLY A 1 177 ? 5.907 -10.595 9.852 1.00 97.69 177 GLY A C 1
ATOM 1475 O O . GLY A 1 177 ? 6.594 -10.986 8.900 1.00 97.69 177 GLY A O 1
ATOM 1476 N N . LEU A 1 178 ? 4.888 -9.731 9.739 1.00 98.25 178 LEU A N 1
ATOM 1477 C CA . LEU A 1 178 ? 4.432 -9.096 8.499 1.00 98.25 178 LEU A CA 1
ATOM 1478 C C . LEU A 1 178 ? 4.864 -7.628 8.448 1.00 98.25 178 LEU A C 1
ATOM 1480 O O . LEU A 1 178 ? 4.647 -6.905 9.419 1.00 98.25 178 LEU A O 1
ATOM 1484 N N . SER A 1 179 ? 5.384 -7.190 7.305 1.00 97.81 179 SER A N 1
ATOM 1485 C CA . SER A 1 179 ? 5.559 -5.773 6.970 1.00 97.81 179 SER A CA 1
ATOM 1486 C C . SER A 1 179 ? 4.287 -5.317 6.257 1.00 97.81 179 SER A C 1
ATOM 1488 O O . SER A 1 179 ? 4.020 -5.740 5.130 1.00 97.81 179 SER A O 1
ATOM 1490 N N . ILE A 1 180 ? 3.434 -4.563 6.954 1.00 98.12 180 ILE A N 1
ATOM 1491 C CA . ILE A 1 180 ? 2.056 -4.247 6.540 1.00 98.12 180 ILE A CA 1
ATOM 1492 C C . ILE A 1 180 ? 1.696 -2.806 6.899 1.00 98.12 180 ILE A C 1
ATOM 1494 O O . ILE A 1 180 ? 2.043 -2.354 7.987 1.00 98.12 180 ILE A O 1
ATOM 1498 N N . ALA A 1 181 ? 0.972 -2.121 6.005 1.00 97.12 181 ALA A N 1
ATOM 1499 C CA . ALA A 1 181 ? 0.512 -0.743 6.212 1.00 97.12 181 ALA A CA 1
ATOM 1500 C C . ALA A 1 181 ? 1.644 0.242 6.581 1.00 97.12 181 ALA A C 1
ATOM 1502 O O . ALA A 1 181 ? 1.478 1.073 7.468 1.00 97.12 181 ALA A O 1
ATOM 1503 N N . TYR A 1 182 ? 2.821 0.116 5.967 1.00 96.75 182 TYR A N 1
ATOM 1504 C CA . TYR A 1 182 ? 4.023 0.844 6.394 1.00 96.75 182 TYR A CA 1
ATOM 1505 C C . TYR A 1 182 ? 4.358 2.082 5.561 1.00 96.75 182 TYR A C 1
ATOM 1507 O O . TYR A 1 182 ? 5.178 2.892 5.987 1.00 96.75 182 TYR A O 1
ATOM 1515 N N . ASP A 1 183 ? 3.722 2.242 4.403 1.00 97.44 183 ASP A N 1
ATOM 1516 C CA . ASP A 1 183 ? 3.930 3.364 3.495 1.00 97.44 183 ASP A CA 1
ATOM 1517 C C . ASP A 1 183 ? 2.568 3.852 2.963 1.00 97.44 183 ASP A C 1
ATOM 1519 O O . ASP A 1 183 ? 1.888 3.092 2.274 1.00 97.44 183 ASP A O 1
ATOM 1523 N N . PRO A 1 184 ? 2.152 5.104 3.241 1.00 97.56 184 PRO A N 1
ATOM 1524 C CA . PRO A 1 184 ? 0.879 5.656 2.771 1.00 97.56 184 PRO A CA 1
ATOM 1525 C C . PRO A 1 184 ? 0.720 5.711 1.246 1.00 97.56 184 PRO A C 1
ATOM 1527 O O . PRO A 1 184 ? -0.408 5.796 0.749 1.00 97.56 184 PRO A O 1
ATOM 1530 N N . TYR A 1 185 ? 1.823 5.648 0.495 1.00 97.44 185 TYR A N 1
ATOM 1531 C CA . TYR A 1 185 ? 1.793 5.521 -0.962 1.00 97.44 185 TYR A CA 1
ATOM 1532 C C . TYR A 1 185 ? 1.391 4.118 -1.430 1.00 97.44 185 TYR A C 1
ATOM 1534 O O . TYR A 1 185 ? 0.920 3.969 -2.557 1.00 97.44 185 TYR A O 1
ATOM 1542 N N . MET A 1 186 ? 1.533 3.103 -0.574 1.00 97.94 186 MET A N 1
ATOM 1543 C CA . MET A 1 186 ? 1.246 1.710 -0.895 1.00 97.94 186 MET A CA 1
ATOM 1544 C C . MET A 1 186 ? -0.156 1.315 -0.431 1.00 97.94 186 MET A C 1
ATOM 1546 O O . MET A 1 186 ? -0.424 1.077 0.746 1.00 97.94 186 MET A O 1
ATOM 1550 N N . ARG A 1 187 ? -1.070 1.198 -1.389 1.00 98.06 187 ARG A N 1
ATOM 1551 C CA . ARG A 1 187 ? -2.432 0.705 -1.197 1.00 98.06 187 ARG A CA 1
ATOM 1552 C C . ARG A 1 187 ? -2.448 -0.811 -1.369 1.00 98.06 187 ARG A C 1
ATOM 1554 O O . ARG A 1 187 ? -2.101 -1.333 -2.425 1.00 98.06 187 ARG A O 1
ATOM 1561 N N . GLU A 1 188 ? -2.888 -1.540 -0.351 1.00 98.44 188 GLU A N 1
ATOM 1562 C CA . GLU A 1 188 ? -3.043 -2.993 -0.417 1.00 98.44 188 GLU A CA 1
ATOM 1563 C C . GLU A 1 188 ? -4.423 -3.359 -0.962 1.00 98.44 188 GLU A C 1
ATOM 1565 O O . GLU A 1 188 ? -5.451 -3.043 -0.357 1.00 98.44 188 GLU A O 1
ATOM 1570 N N . VAL A 1 189 ? -4.454 -4.060 -2.094 1.00 98.69 189 VAL A N 1
ATOM 1571 C CA . VAL A 1 189 ? -5.686 -4.556 -2.705 1.00 98.69 189 VAL A CA 1
ATOM 1572 C C . VAL A 1 189 ? -6.273 -5.685 -1.854 1.00 98.69 189 VAL A C 1
ATOM 1574 O O . VAL A 1 189 ? -5.599 -6.672 -1.543 1.00 98.69 189 VAL A O 1
ATOM 1577 N N . VAL A 1 190 ? -7.558 -5.567 -1.514 1.00 98.69 190 VAL A N 1
ATOM 1578 C CA . VAL A 1 190 ? -8.301 -6.557 -0.722 1.00 98.69 190 VAL A CA 1
ATOM 1579 C C . VAL A 1 190 ? -9.393 -7.246 -1.546 1.00 98.69 190 VAL A C 1
ATOM 1581 O O . VAL A 1 190 ? -9.861 -6.745 -2.569 1.00 98.69 190 VAL A O 1
ATOM 1584 N N . GLN A 1 191 ? -9.815 -8.430 -1.104 1.00 98.12 191 GLN A N 1
ATOM 1585 C CA . GLN A 1 191 ? -10.928 -9.173 -1.690 1.00 98.12 191 GLN A CA 1
ATOM 1586 C C . GLN A 1 191 ? -12.259 -8.458 -1.407 1.00 98.12 191 GLN A C 1
ATOM 1588 O O . GLN A 1 191 ? -12.658 -8.329 -0.246 1.00 98.12 191 GLN A O 1
ATOM 1593 N N . ALA A 1 192 ? -12.960 -8.048 -2.464 1.00 97.88 192 ALA A N 1
ATOM 1594 C CA . ALA A 1 192 ? -14.252 -7.367 -2.425 1.00 97.88 192 ALA A CA 1
ATOM 1595 C C . ALA A 1 192 ? -14.996 -7.515 -3.772 1.00 97.88 192 ALA A C 1
ATOM 1597 O O . ALA A 1 192 ? -14.456 -8.059 -4.731 1.00 97.88 192 ALA A O 1
ATOM 1598 N N . ASP A 1 193 ? -16.237 -7.022 -3.852 1.00 96.75 193 ASP A N 1
ATOM 1599 C CA . ASP A 1 193 ? -17.045 -7.043 -5.089 1.00 96.75 193 ASP A CA 1
ATOM 1600 C C . ASP A 1 193 ? -16.540 -6.063 -6.166 1.00 96.75 193 ASP A C 1
ATOM 1602 O O . ASP A 1 193 ? -16.889 -6.173 -7.340 1.00 96.75 193 ASP A O 1
ATOM 1606 N N . ARG A 1 194 ? -15.766 -5.056 -5.755 1.00 97.31 194 ARG A N 1
ATOM 1607 C CA . ARG A 1 194 ? -15.144 -4.026 -6.595 1.00 97.31 194 ARG A CA 1
ATOM 1608 C C . ARG A 1 194 ? -13.731 -3.786 -6.093 1.00 97.31 194 ARG A C 1
ATOM 1610 O O . ARG A 1 194 ? -13.479 -4.032 -4.910 1.00 97.31 194 ARG A O 1
ATOM 1617 N N . LEU A 1 195 ? -12.861 -3.247 -6.949 1.00 98.38 195 LEU A N 1
ATOM 1618 C CA . LEU A 1 195 ? -11.509 -2.864 -6.553 1.00 98.38 195 LEU A CA 1
ATOM 1619 C C . LEU A 1 195 ? -11.563 -2.010 -5.279 1.00 98.38 195 LEU A C 1
ATOM 1621 O O . LEU A 1 195 ? -12.141 -0.924 -5.257 1.00 98.38 195 LEU A O 1
ATOM 1625 N N . THR A 1 196 ? -11.021 -2.567 -4.201 1.00 98.62 196 THR A N 1
ATOM 1626 C CA . THR A 1 196 ? -11.041 -1.977 -2.867 1.00 98.62 196 THR A CA 1
ATOM 1627 C C . THR A 1 196 ? -9.649 -2.094 -2.274 1.00 98.62 196 THR A C 1
ATOM 1629 O O . THR A 1 196 ? -9.008 -3.140 -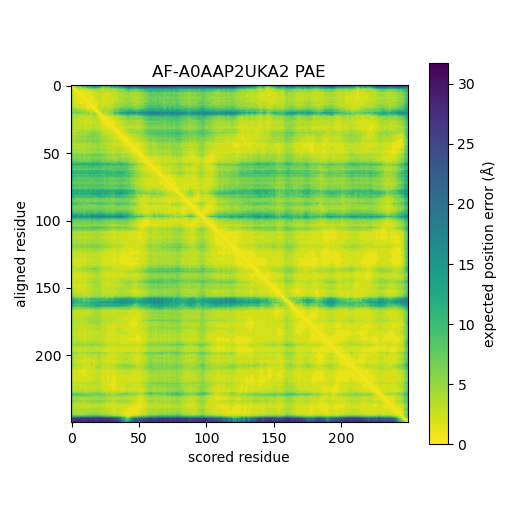2.409 1.00 98.62 196 THR A O 1
ATOM 1632 N N . THR A 1 197 ? -9.195 -1.044 -1.602 1.00 98.50 197 THR A N 1
ATOM 1633 C CA . THR A 1 197 ? -7.852 -0.961 -1.026 1.00 98.50 197 THR A CA 1
ATOM 1634 C C . THR A 1 197 ? -7.883 -0.623 0.462 1.00 98.50 197 THR A C 1
ATOM 1636 O O . THR A 1 197 ? -8.869 -0.101 0.988 1.00 98.50 197 THR A O 1
ATOM 1639 N N . CYS A 1 198 ? -6.803 -0.962 1.162 1.00 98.44 198 CYS A N 1
ATOM 1640 C CA . CYS A 1 198 ? -6.528 -0.616 2.559 1.00 98.44 198 CYS A CA 1
ATOM 1641 C C . CYS A 1 198 ? -5.059 -0.187 2.709 1.00 98.44 198 CYS A C 1
ATOM 1643 O O . CYS A 1 198 ? -4.253 -0.441 1.820 1.00 98.44 198 CYS A O 1
ATOM 1645 N N . GLY A 1 199 ? -4.686 0.409 3.844 1.00 96.56 199 GLY A N 1
ATOM 1646 C CA . GLY A 1 199 ? -3.273 0.566 4.220 1.00 96.56 199 GLY A CA 1
ATOM 1647 C C . GLY A 1 199 ? -2.520 1.741 3.606 1.00 96.56 199 GLY A C 1
ATOM 1648 O O . GLY A 1 199 ? -1.351 1.908 3.922 1.00 96.56 199 GLY A O 1
ATOM 1649 N N . GLY A 1 200 ? -3.184 2.556 2.791 1.00 96.38 200 GLY A N 1
ATOM 1650 C CA . GLY A 1 200 ? -2.617 3.722 2.126 1.00 96.38 200 GLY A CA 1
ATOM 1651 C C . GLY A 1 200 ? -3.696 4.462 1.342 1.00 96.38 200 GLY A C 1
ATOM 1652 O O . GLY A 1 200 ? -4.768 3.910 1.082 1.00 96.38 200 GLY A O 1
ATOM 1653 N N . ASP A 1 201 ? -3.413 5.702 0.962 1.00 96.88 201 ASP A N 1
ATOM 1654 C CA . ASP A 1 201 ? -4.271 6.546 0.119 1.00 96.88 201 ASP A CA 1
ATOM 1655 C C . ASP A 1 201 ? -3.563 6.966 -1.183 1.00 96.88 201 ASP A C 1
ATOM 1657 O O . ASP A 1 201 ? -3.985 7.900 -1.858 1.00 96.88 201 ASP A O 1
ATOM 1661 N N . GLY A 1 202 ? -2.460 6.292 -1.530 1.00 96.31 202 GLY A N 1
ATOM 1662 C CA . GLY A 1 202 ? -1.620 6.664 -2.671 1.00 96.31 202 GLY A CA 1
ATOM 1663 C C . GLY A 1 202 ? -0.793 7.928 -2.413 1.00 96.31 202 GLY A C 1
ATOM 1664 O O . GLY A 1 202 ? -0.358 8.582 -3.358 1.00 96.31 202 GLY A O 1
ATOM 1665 N N . GLY A 1 203 ? -0.603 8.296 -1.141 1.00 96.56 203 GLY A N 1
ATOM 1666 C CA . GLY A 1 203 ? 0.150 9.474 -0.726 1.00 96.56 203 GLY A CA 1
ATOM 1667 C C . GLY A 1 203 ? -0.647 10.776 -0.785 1.00 96.56 203 GLY A C 1
ATOM 1668 O O . GLY A 1 203 ? -0.066 11.844 -0.580 1.00 96.56 203 GLY A O 1
ATOM 1669 N N . CYS A 1 204 ? -1.959 10.732 -1.044 1.00 96.31 204 CYS A N 1
ATOM 1670 C CA . CYS A 1 204 ? -2.800 11.921 -1.194 1.00 96.31 204 CYS A CA 1
ATOM 1671 C C . CYS A 1 204 ? -2.714 12.865 0.014 1.00 96.31 204 CYS A C 1
ATOM 1673 O O . CYS A 1 204 ? -2.520 14.070 -0.168 1.00 96.31 204 CYS A O 1
ATOM 1675 N N . ASN A 1 205 ? -2.788 12.341 1.237 1.00 96.50 205 ASN A N 1
ATOM 1676 C CA . ASN A 1 205 ? -2.690 13.143 2.454 1.00 96.50 205 ASN A CA 1
ATOM 1677 C C . ASN A 1 205 ? -1.296 13.770 2.625 1.00 96.50 205 ASN A C 1
ATOM 1679 O O . ASN A 1 205 ? -1.178 14.924 3.043 1.00 96.50 205 ASN A O 1
ATOM 1683 N N . ILE A 1 206 ? -0.232 13.053 2.256 1.00 96.25 206 ILE A N 1
ATOM 1684 C CA . ILE A 1 206 ? 1.140 13.576 2.323 1.00 96.25 206 ILE A CA 1
ATOM 1685 C C . ILE A 1 206 ? 1.341 14.675 1.274 1.00 96.25 206 ILE A C 1
ATOM 1687 O O . ILE A 1 206 ? 1.774 15.776 1.614 1.00 96.25 206 ILE A O 1
ATOM 1691 N N . CYS A 1 207 ? 0.969 14.426 0.015 1.00 94.94 207 CYS A N 1
ATOM 1692 C CA . CYS A 1 207 ? 1.031 15.424 -1.057 1.00 94.94 207 CYS A CA 1
ATOM 1693 C C . CYS A 1 207 ? 0.163 16.654 -0.765 1.00 94.94 207 CYS A C 1
ATOM 1695 O O . CYS A 1 207 ? 0.512 17.766 -1.160 1.00 94.94 207 CYS A O 1
ATOM 1697 N N . GLY A 1 208 ? -0.960 16.458 -0.071 1.00 94.00 208 GLY A N 1
ATOM 1698 C CA . GLY A 1 208 ? -1.842 17.522 0.400 1.00 94.00 208 GLY A CA 1
ATOM 1699 C C . GLY A 1 208 ? -1.270 18.343 1.557 1.00 94.00 208 GLY A C 1
ATOM 1700 O O . GLY A 1 208 ? -1.871 19.347 1.934 1.00 94.00 208 GLY A O 1
ATOM 1701 N N . GLY A 1 209 ? -0.123 17.949 2.119 1.00 93.19 209 GLY A N 1
ATOM 1702 C CA . GLY A 1 209 ? 0.511 18.641 3.237 1.00 93.19 209 GLY A CA 1
ATOM 1703 C C . GLY A 1 209 ? -0.247 18.479 4.553 1.00 93.19 209 GLY A C 1
ATOM 1704 O O . GLY A 1 209 ? -0.196 19.374 5.394 1.00 93.19 209 GLY A O 1
ATOM 1705 N N . LEU A 1 210 ? -0.956 17.361 4.746 1.00 93.88 210 LEU A N 1
ATOM 1706 C CA . LEU A 1 210 ? -1.802 17.137 5.925 1.00 93.88 210 LEU A CA 1
ATOM 1707 C C . LEU A 1 210 ? -1.017 16.688 7.173 1.00 93.88 210 LEU A C 1
ATOM 1709 O O . LEU A 1 210 ? -1.623 16.294 8.164 1.00 93.88 210 LEU A O 1
ATOM 1713 N N . GLY A 1 211 ? 0.315 16.754 7.133 1.00 94.38 211 GLY A N 1
ATOM 1714 C CA . GLY A 1 211 ? 1.184 16.354 8.238 1.00 94.38 211 GLY A CA 1
ATOM 1715 C C . GLY A 1 211 ? 1.306 14.833 8.413 1.00 94.38 211 GLY A C 1
ATOM 1716 O O . GLY A 1 211 ? 0.630 14.060 7.724 1.00 94.38 211 GLY A O 1
ATOM 1717 N N . PRO A 1 212 ? 2.214 14.382 9.293 1.00 95.69 212 PRO A N 1
ATOM 1718 C CA . PRO A 1 212 ? 2.499 12.964 9.482 1.00 95.69 212 PRO A CA 1
ATOM 1719 C C . PRO A 1 212 ? 1.308 12.181 10.042 1.00 95.69 212 PRO A C 1
ATOM 1721 O O . PRO A 1 212 ? 1.079 11.052 9.609 1.00 95.69 212 PRO A O 1
ATOM 1724 N N . PHE A 1 213 ? 0.503 12.754 10.945 1.00 96.31 213 PHE A N 1
ATOM 1725 C CA . PHE A 1 213 ? -0.605 12.006 11.541 1.00 96.31 213 PHE A CA 1
ATOM 1726 C C . PHE A 1 213 ? -1.701 11.683 10.524 1.00 96.31 213 PHE A C 1
ATOM 1728 O O . PHE A 1 213 ? -2.110 10.528 10.420 1.00 96.31 213 PHE A O 1
ATOM 1735 N N . LEU A 1 214 ? -2.168 12.669 9.748 1.00 95.75 214 LEU A N 1
ATOM 1736 C CA . LEU A 1 214 ? -3.154 12.401 8.694 1.00 95.75 214 LEU A CA 1
ATOM 1737 C C . LEU A 1 214 ? -2.533 11.679 7.499 1.00 95.75 214 LEU A C 1
ATOM 1739 O O . LEU A 1 214 ? -3.213 10.862 6.882 1.00 95.75 214 LEU A O 1
ATOM 1743 N N . GLY A 1 215 ? -1.248 11.915 7.217 1.00 96.94 215 GLY A N 1
ATOM 1744 C CA . GLY A 1 215 ? -0.481 11.168 6.222 1.00 96.94 215 GLY A CA 1
ATOM 1745 C C . GLY A 1 215 ? -0.503 9.660 6.475 1.00 96.94 215 GLY A C 1
ATOM 1746 O O . GLY A 1 215 ? -0.782 8.899 5.559 1.00 96.94 215 GLY A O 1
ATOM 1747 N N . PHE A 1 216 ? -0.298 9.233 7.723 1.00 97.38 216 PHE A N 1
ATOM 1748 C CA . PHE A 1 216 ? -0.289 7.817 8.113 1.00 97.38 216 PHE A CA 1
ATOM 1749 C C . PHE A 1 216 ? -1.629 7.295 8.645 1.00 97.38 216 PHE A C 1
ATOM 1751 O O . PHE A 1 216 ? -1.753 6.112 8.958 1.00 97.38 216 PHE A O 1
ATOM 1758 N N . LEU A 1 217 ? -2.671 8.124 8.726 1.00 97.00 217 LEU A N 1
ATOM 1759 C CA . LEU A 1 217 ? -3.996 7.671 9.154 1.00 97.00 217 LEU A CA 1
ATOM 1760 C C . LEU A 1 217 ? -4.564 6.519 8.289 1.00 97.00 217 LEU A C 1
ATOM 1762 O O . LEU A 1 217 ? -5.144 5.600 8.877 1.00 97.00 217 LEU A O 1
ATOM 1766 N N . PRO A 1 218 ? -4.381 6.492 6.948 1.00 97.50 218 PRO A N 1
ATOM 1767 C CA . PRO A 1 218 ? -4.787 5.361 6.105 1.00 97.50 218 PRO A CA 1
ATOM 1768 C C . PRO A 1 218 ? -4.119 4.028 6.467 1.00 97.50 218 PRO A C 1
ATOM 1770 O O . PRO A 1 218 ? -4.697 2.965 6.232 1.00 97.50 218 PRO A O 1
ATOM 1773 N N . CYS A 1 219 ? -2.942 4.077 7.095 1.00 97.75 219 CYS A N 1
ATOM 1774 C CA . CYS A 1 219 ? -2.211 2.906 7.574 1.00 97.75 219 CYS A CA 1
ATOM 1775 C C . CYS A 1 219 ? -2.800 2.300 8.859 1.00 97.75 219 CYS A C 1
ATOM 1777 O O . CYS A 1 219 ? -2.356 1.251 9.326 1.00 97.75 219 CYS A O 1
ATOM 1779 N N . SER A 1 220 ? -3.803 2.943 9.464 1.00 97.31 220 SER A N 1
ATOM 1780 C CA . SER A 1 220 ? -4.516 2.382 10.608 1.00 97.31 220 SER A CA 1
ATOM 1781 C C . SER A 1 220 ? -5.215 1.061 10.236 1.00 97.31 220 SER A C 1
ATOM 1783 O O . SER A 1 220 ? -5.930 1.017 9.230 1.00 97.31 220 SER A O 1
ATOM 1785 N N . PRO A 1 221 ? -5.175 0.020 11.099 1.00 96.69 221 PRO A N 1
ATOM 1786 C CA . PRO A 1 221 ? -5.977 -1.200 10.925 1.00 96.69 221 PRO A CA 1
ATOM 1787 C C . PRO A 1 221 ? -7.491 -0.938 10.916 1.00 96.69 221 PRO A C 1
ATOM 1789 O O . PRO A 1 221 ? -8.289 -1.841 10.662 1.00 96.69 221 PRO A O 1
ATOM 1792 N N . HIS A 1 222 ? -7.917 0.272 11.274 1.00 95.75 222 HIS A N 1
ATOM 1793 C CA . HIS A 1 222 ? -9.312 0.664 11.371 1.00 95.75 222 HIS A CA 1
ATOM 1794 C C . HIS A 1 222 ? -9.712 1.704 10.333 1.00 95.75 222 HIS A C 1
ATOM 1796 O O . HIS A 1 222 ? -10.891 2.057 10.310 1.00 95.75 222 HIS A O 1
ATOM 1802 N N . CYS A 1 223 ? -8.803 2.168 9.468 1.00 97.06 223 CYS A N 1
ATOM 1803 C CA . CYS A 1 223 ? -9.187 3.052 8.375 1.00 97.06 223 CYS A CA 1
ATOM 1804 C C . CYS A 1 223 ? -10.235 2.364 7.491 1.00 97.06 223 CYS A C 1
ATOM 1806 O O . CYS A 1 223 ? -10.206 1.146 7.285 1.00 97.06 223 CYS A O 1
ATOM 1808 N N . LYS A 1 224 ? -11.225 3.126 7.016 1.00 97.12 224 LYS A N 1
ATOM 1809 C CA . LYS A 1 224 ? -12.217 2.591 6.082 1.00 97.12 224 LYS A CA 1
ATOM 1810 C C . LYS A 1 224 ? -11.508 2.124 4.808 1.00 97.12 224 LYS A C 1
ATOM 1812 O O . LYS A 1 224 ? -10.726 2.898 4.263 1.00 97.12 224 LYS A O 1
ATOM 1817 N N . PRO A 1 225 ? -11.819 0.913 4.315 1.00 97.69 225 PRO A N 1
ATOM 1818 C CA . PRO A 1 225 ? -11.406 0.507 2.983 1.00 97.69 225 PRO A CA 1
ATOM 1819 C C . PRO A 1 225 ? -11.955 1.479 1.941 1.00 97.69 225 PRO A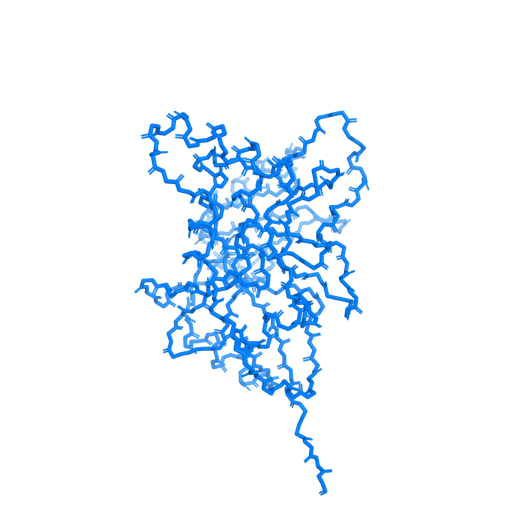 C 1
ATOM 1821 O O . PRO A 1 225 ? -13.115 1.900 2.035 1.00 97.69 225 PRO A O 1
ATOM 1824 N N . GLU A 1 226 ? -11.142 1.808 0.948 1.00 97.69 226 GLU A N 1
ATOM 1825 C CA . GLU A 1 226 ? -11.515 2.717 -0.129 1.00 97.69 226 GLU A CA 1
ATOM 1826 C C . GLU A 1 226 ? -11.914 1.916 -1.368 1.00 97.69 226 GLU A C 1
ATOM 1828 O O . GLU A 1 226 ? -11.155 1.073 -1.841 1.00 97.69 226 GLU A O 1
ATOM 1833 N N . VAL A 1 227 ? -13.114 2.169 -1.893 1.00 97.81 227 VAL A N 1
ATOM 1834 C CA . VAL A 1 227 ? -13.557 1.602 -3.173 1.00 97.81 227 VAL A CA 1
ATOM 1835 C C . VAL A 1 227 ? -13.068 2.513 -4.288 1.00 97.81 227 VAL A C 1
ATOM 1837 O O . VAL A 1 227 ? -13.458 3.679 -4.331 1.00 97.81 227 VAL A O 1
ATOM 1840 N N . GLN A 1 228 ? -12.264 1.971 -5.196 1.00 96.81 228 GLN A N 1
ATOM 1841 C CA . GLN A 1 228 ? -11.698 2.725 -6.310 1.00 96.81 228 GLN A CA 1
ATOM 1842 C C . GLN A 1 228 ? -12.761 3.010 -7.389 1.00 96.81 228 GLN A C 1
ATOM 1844 O O . GLN A 1 228 ? -13.786 2.318 -7.507 1.00 96.81 228 GLN A O 1
ATOM 1849 N N . GLU A 1 229 ? -12.551 4.089 -8.148 1.00 92.81 229 GLU A N 1
ATOM 1850 C CA . GLU A 1 229 ? -13.520 4.565 -9.144 1.00 92.81 229 GLU A CA 1
ATOM 1851 C C . GLU A 1 229 ? -13.705 3.565 -10.291 1.00 92.81 229 GLU A C 1
ATOM 1853 O O . GLU A 1 229 ? -14.841 3.306 -10.709 1.00 92.81 229 GLU A O 1
ATOM 1858 N N . ASP A 1 230 ? -12.607 2.959 -10.736 1.00 94.00 230 ASP A N 1
ATOM 1859 C CA . ASP A 1 230 ? -12.553 1.927 -11.763 1.00 94.00 230 ASP A CA 1
ATOM 1860 C C . ASP A 1 230 ? -11.869 0.646 -11.243 1.00 94.00 230 ASP A C 1
ATOM 1862 O O . ASP A 1 230 ? -11.660 0.472 -10.042 1.00 94.00 230 ASP A O 1
ATOM 1866 N N . ASN A 1 231 ? -11.621 -0.298 -12.152 1.00 95.19 231 ASN A N 1
ATOM 1867 C CA . ASN A 1 231 ? -10.954 -1.565 -11.855 1.00 95.19 231 ASN A CA 1
ATOM 1868 C C . ASN A 1 231 ? -9.484 -1.573 -12.315 1.00 95.19 231 ASN A C 1
ATOM 1870 O O . ASN A 1 231 ? -8.857 -2.631 -12.248 1.00 95.19 231 ASN A O 1
ATOM 1874 N N . GLU A 1 232 ? -8.949 -0.461 -12.829 1.00 96.25 232 GLU A N 1
ATOM 1875 C CA . GLU A 1 232 ? -7.567 -0.398 -13.298 1.00 96.25 232 GLU A CA 1
ATOM 1876 C C . GLU A 1 232 ? -6.617 -0.379 -12.102 1.00 96.25 232 GLU A C 1
ATOM 1878 O O . GLU A 1 232 ? -6.787 0.377 -11.148 1.00 96.25 232 GLU A O 1
ATOM 1883 N N . LEU A 1 233 ? -5.599 -1.234 -12.150 1.00 96.50 233 LEU A N 1
ATOM 1884 C CA . LEU A 1 233 ? -4.574 -1.272 -11.117 1.00 96.50 233 LEU A CA 1
ATOM 1885 C C . LEU A 1 233 ? -3.421 -0.358 -11.514 1.00 96.50 233 LEU A C 1
ATOM 1887 O O . LEU A 1 233 ? -2.948 -0.391 -12.655 1.00 96.50 233 LEU A O 1
ATOM 1891 N N . ASN A 1 234 ? -2.929 0.418 -10.557 1.00 94.88 234 ASN A N 1
ATOM 1892 C CA . ASN A 1 234 ? -1.770 1.273 -10.730 1.00 94.88 234 ASN A CA 1
ATOM 1893 C C . ASN A 1 234 ? -0.540 0.626 -10.088 1.00 94.88 234 ASN A C 1
ATOM 1895 O O . ASN A 1 234 ? -0.454 0.539 -8.873 1.00 94.88 234 ASN A O 1
ATOM 1899 N N . GLY A 1 235 ? 0.445 0.215 -10.887 1.00 93.81 235 GLY A N 1
ATOM 1900 C CA . GLY A 1 235 ? 1.619 -0.508 -10.378 1.00 93.81 235 GLY A CA 1
ATOM 1901 C C . GLY A 1 235 ? 2.571 0.323 -9.515 1.00 93.81 235 GLY A C 1
ATOM 1902 O O . GLY A 1 235 ? 3.492 -0.244 -8.941 1.00 93.81 235 GLY A O 1
ATOM 1903 N N . ASP A 1 236 ? 2.384 1.645 -9.442 1.00 92.50 236 ASP A N 1
ATOM 1904 C CA . ASP A 1 236 ? 3.180 2.523 -8.577 1.00 92.50 236 ASP A CA 1
ATOM 1905 C C . ASP A 1 236 ? 2.544 2.715 -7.187 1.00 92.50 236 ASP A C 1
ATOM 1907 O O . ASP A 1 236 ? 3.237 3.124 -6.258 1.00 92.50 236 ASP A O 1
ATOM 1911 N N . TYR A 1 237 ? 1.247 2.417 -7.031 1.00 95.56 237 TYR A N 1
ATOM 1912 C CA . TYR A 1 237 ? 0.505 2.654 -5.782 1.00 95.56 237 TYR A CA 1
ATOM 1913 C C . TYR A 1 237 ? -0.271 1.435 -5.278 1.00 95.56 237 TYR A C 1
ATOM 1915 O O . TYR A 1 237 ? -0.569 1.368 -4.093 1.00 95.56 237 TYR A O 1
ATOM 1923 N N . ASP A 1 238 ? -0.618 0.479 -6.140 1.00 97.81 238 ASP A N 1
ATOM 1924 C CA . ASP A 1 238 ? -1.385 -0.714 -5.789 1.00 97.81 238 ASP A CA 1
ATOM 1925 C C . ASP A 1 238 ? -0.474 -1.931 -5.662 1.00 97.81 238 ASP A C 1
ATOM 1927 O O . ASP A 1 238 ? 0.242 -2.322 -6.586 1.00 97.81 238 ASP A O 1
ATOM 1931 N N . PHE A 1 239 ? -0.572 -2.568 -4.505 1.00 98.38 239 PHE A N 1
ATOM 1932 C CA . PHE A 1 239 ? 0.188 -3.746 -4.121 1.00 98.38 239 PHE A CA 1
ATOM 1933 C C . PHE A 1 239 ? -0.771 -4.827 -3.645 1.00 98.38 239 PHE A C 1
ATOM 1935 O O . PHE A 1 239 ? -1.924 -4.560 -3.300 1.00 98.38 239 PHE A O 1
ATOM 1942 N N . TYR A 1 240 ? -0.308 -6.070 -3.587 1.00 98.25 240 TYR A N 1
ATOM 1943 C CA . TYR A 1 240 ? -1.123 -7.145 -3.035 1.00 98.25 240 TYR A CA 1
ATOM 1944 C C . TYR A 1 240 ? -0.359 -8.014 -2.055 1.00 98.25 240 TYR A C 1
ATOM 1946 O O . TYR A 1 240 ? 0.863 -8.134 -2.083 1.00 98.25 240 TYR A O 1
ATOM 1954 N N . ARG A 1 241 ? -1.132 -8.676 -1.196 1.00 98.06 241 ARG A N 1
ATOM 1955 C CA . ARG A 1 241 ? -0.631 -9.665 -0.253 1.00 98.06 241 ARG A CA 1
ATOM 1956 C C . ARG A 1 241 ? -1.277 -11.012 -0.548 1.00 98.06 241 ARG A C 1
ATOM 1958 O O . ARG A 1 241 ? -2.476 -11.168 -0.303 1.00 98.06 241 ARG A O 1
ATOM 1965 N N . PRO A 1 242 ? -0.529 -11.998 -1.068 1.00 98.12 242 PRO A N 1
ATOM 1966 C CA . PRO A 1 242 ? -1.089 -13.315 -1.312 1.00 98.12 242 PRO A CA 1
ATOM 1967 C C . PRO A 1 242 ? -1.345 -14.033 0.015 1.00 98.12 242 PRO A C 1
ATOM 1969 O O . PRO A 1 242 ? -0.499 -14.043 0.916 1.00 98.12 242 PRO A O 1
ATOM 1972 N N . ILE A 1 243 ? -2.506 -14.678 0.119 1.00 98.44 243 ILE A N 1
ATOM 1973 C CA . ILE A 1 243 ? -2.853 -15.542 1.247 1.00 98.44 243 ILE A CA 1
ATOM 1974 C C . ILE A 1 243 ? -3.353 -16.910 0.782 1.00 98.44 243 ILE A C 1
ATOM 1976 O O . ILE A 1 243 ? -3.911 -17.059 -0.309 1.00 98.44 243 ILE A O 1
ATOM 1980 N N . ILE A 1 244 ? -3.197 -17.902 1.656 1.00 98.00 244 ILE A N 1
ATOM 1981 C CA . ILE A 1 244 ? -3.798 -19.232 1.529 1.00 98.00 244 ILE A CA 1
ATOM 1982 C C . ILE A 1 244 ? -4.666 -19.454 2.762 1.00 98.00 244 ILE A C 1
ATOM 1984 O O . ILE A 1 244 ? -4.144 -19.551 3.875 1.00 98.00 244 ILE A O 1
ATOM 1988 N N . ARG A 1 245 ? -5.984 -19.554 2.579 1.00 95.19 245 ARG A N 1
ATOM 1989 C CA . ARG A 1 245 ? -6.896 -19.932 3.665 1.00 95.19 245 ARG A CA 1
ATOM 1990 C C . ARG A 1 245 ? -6.762 -21.428 3.927 1.00 95.19 245 ARG A C 1
ATOM 1992 O O . ARG A 1 245 ? -6.807 -22.230 2.997 1.00 95.19 245 ARG A O 1
ATOM 1999 N N . LEU A 1 246 ? -6.563 -21.795 5.188 1.00 93.19 246 LEU A N 1
ATOM 2000 C CA . LEU A 1 246 ? -6.473 -23.191 5.592 1.00 93.19 246 LEU A CA 1
ATOM 2001 C C . LEU A 1 246 ? -7.884 -23.674 5.916 1.00 93.19 246 LEU A C 1
ATOM 2003 O O . LEU A 1 246 ? -8.508 -23.206 6.866 1.00 93.19 246 LEU A O 1
ATOM 2007 N N . GLU A 1 247 ? -8.400 -24.596 5.111 1.00 83.38 247 GLU A N 1
ATOM 2008 C CA . GLU A 1 247 ? -9.636 -25.286 5.458 1.00 83.38 247 GLU A CA 1
ATOM 2009 C C . GLU A 1 247 ? -9.366 -26.205 6.652 1.00 83.38 247 GLU A C 1
ATOM 2011 O O . GLU A 1 247 ? -8.395 -26.970 6.665 1.00 83.38 247 GLU A O 1
ATOM 2016 N N . ASN A 1 248 ? -10.224 -26.127 7.670 1.00 58.78 248 ASN A N 1
ATOM 2017 C CA . ASN A 1 248 ? -10.230 -27.124 8.729 1.00 58.78 248 ASN A CA 1
ATOM 2018 C C . ASN A 1 248 ? -10.690 -28.444 8.100 1.00 58.78 248 ASN A C 1
ATOM 2020 O O . ASN A 1 248 ? -11.876 -28.632 7.833 1.00 58.78 248 ASN A O 1
ATOM 2024 N N . TYR A 1 249 ? -9.747 -29.346 7.835 1.00 51.47 249 TYR A N 1
ATOM 2025 C CA . TYR A 1 249 ? -10.066 -30.755 7.648 1.00 51.47 249 TYR A CA 1
ATOM 2026 C C . TYR A 1 249 ? -10.448 -31.312 9.024 1.00 51.47 249 TYR A C 1
ATOM 2028 O O . TYR A 1 249 ? -9.569 -31.712 9.790 1.00 51.47 249 TYR A O 1
ATOM 2036 N N . ASP A 1 250 ? -11.740 -31.253 9.350 1.00 48.22 250 ASP A N 1
ATOM 2037 C CA . ASP A 1 250 ? -12.332 -32.028 10.448 1.00 48.22 250 ASP A CA 1
ATOM 2038 C C . ASP A 1 250 ? -12.318 -33.536 10.126 1.00 48.22 250 ASP A C 1
ATOM 2040 O O . ASP A 1 250 ? -12.632 -33.914 8.969 1.00 48.22 250 ASP A O 1
#

Solvent-accessible surface area (backbone atoms only — not comparable to full-atom values): 14337 Å² total; per-residue (Å²): 141,69,63,35,70,66,46,44,52,52,48,57,49,51,30,59,76,66,72,48,96,66,61,67,69,57,55,52,54,71,48,34,50,79,93,76,87,82,89,80,76,60,64,51,68,51,41,54,73,41,82,34,42,63,42,81,52,59,92,82,36,66,83,54,68,77,36,67,66,58,56,46,54,53,52,57,49,71,76,47,92,64,58,64,50,74,45,84,87,47,37,35,42,34,63,49,99,91,47,76,51,38,28,37,46,46,92,51,36,47,68,57,51,52,54,54,31,49,78,70,68,31,41,52,41,34,68,69,50,45,23,35,74,60,26,73,71,58,92,46,54,33,77,90,31,45,44,68,65,88,86,53,48,43,80,96,65,68,61,92,86,56,67,86,84,59,73,46,58,49,53,47,58,46,102,86,58,33,37,53,47,46,42,27,38,44,18,35,47,34,50,63,99,54,43,27,30,34,24,21,66,57,32,52,39,48,78,68,65,53,48,70,57,56,25,46,44,36,30,21,44,41,36,48,68,46,73,52,95,59,46,73,58,47,53,88,32,36,29,36,40,53,27,38,78,56,76,84,86,125

Secondary structure (DSSP, 8-state):
----HHHHHHHHHHHHHTT--S-HHHHHHHHBPPP-------EEE-SSPEESSEEEE-TT-HHHHT-HHHHHHHHHHHTSS-SEEEETTTEEEEEETTEEEEEEE---BHHHHHHHHHHTT-BPPBHHHHHHHHHTT--SSBTTBSS--TTS--TT---TTS-TTSPPTTTS--TTS---S--TT-EEEEBSSS-EEES--TTHHHHTT-HHHHHHGGGSTTBPPEEPSSSB--TTTEEE--EEE-----

Sequence (250 aa):
MGLNQESREELEYLFREWEMERDPEEMIRESMAPVRQAAIGPMLVGRELEEINWEPVKMDDPRLTVHPDWLKEFRDFAWSDSSSLTLHQSARIERTEKGFQICIYNHTDYDALLAMLENRGFSLPTADEWAYLCGGGCRTLFPWGDGLDYSMRLHWFENMDEDENRPYDMEEPNFFGLSIAYDPYMREVVQADRLTTCGGDGGCNICGGLGPFLGFLPCSPHCKPEVQEDNELNGDYDFYRPIIRLENYD

pLDDT: mean 93.49, std 6.71, range [48.22, 98.69]

Foldseek 3Di:
DAADPVQLVLVVVVCVVVVHPDDPRVVLVVQFADDDDDDDFDKDWFQEWAFPQWAWDDPPPPLVVVCVVVVVVVVVVLPDPDQKDDDFQAKIWGQDPVGIIITGGDWDFQVRVQVVQVVVQWHFAALLNLLCLQQVPDPEQHVVHVFDDPVFQAPPPHDPPDDPPDDGPQQQQDPVSHSALRAQLAWEFGDDPAGKTASHDNQPCVVVVSDDGSSSSSNGSGGDIDGDPHGIDRRRRYIYMIMHGDDPPD

Organism: Clostridium innocuum (NCBI:txid1522)

Radius of gyration: 20.07 Å; Cα contacts (8 Å, |Δi|>4): 411; chains: 1; bounding box: 44×60×54 Å

Nearest PDB structures (foldseek):
  6jwp-assembly2_F  TM=4.358E-01  e=1.160E+00  Saccharomyces cerevisiae S288C
  4arz-assembly1_A  TM=4.474E-01  e=2.153E+00  Saccharomyces cerevisiae
  3r7w-assembly1_A  TM=4.495E-01  e=2.290E+00  Saccharomyces cerevisiae
  3enm-assembly1_A  TM=2.228E-01  e=9.635E-01  Homo sapiens
  3fme-assembly1_A  TM=2.197E-01  e=4.522E+00  Homo sapiens

InterPro domains:
  IPR016187 C-type lectin fold [SSF56436] (18-223)
  IPR042095 Sulfatase-modifying factor enzyme superfamily [G3DSA:3.90.1580.10] (56-180)

Mean predicted aligned error: 4.71 Å